Protein AF-A0A349UR01-F1 (afdb_monomer_lite)

Structure (mmCIF, N/CA/C/O backbone):
data_AF-A0A349UR01-F1
#
_entry.id   AF-A0A349UR01-F1
#
loop_
_atom_site.group_PDB
_atom_site.id
_atom_site.type_symbol
_atom_site.label_atom_id
_atom_site.label_alt_id
_atom_site.label_comp_id
_atom_site.label_asym_id
_atom_site.label_entity_id
_atom_site.label_seq_id
_atom_site.pdbx_PDB_ins_code
_atom_site.Cartn_x
_atom_site.Cartn_y
_atom_site.Cartn_z
_atom_site.occupancy
_atom_site.B_iso_or_equiv
_atom_site.auth_seq_id
_atom_site.auth_comp_id
_atom_site.auth_asym_id
_atom_site.auth_atom_id
_atom_site.pdbx_PDB_model_num
ATOM 1 N N . MET A 1 1 ? 31.595 -2.166 -54.303 1.00 40.53 1 MET A N 1
ATOM 2 C CA . MET A 1 1 ? 31.501 -3.283 -53.339 1.00 40.53 1 MET A CA 1
ATOM 3 C C . MET A 1 1 ? 30.357 -2.961 -52.391 1.00 40.53 1 MET A C 1
ATOM 5 O O . MET A 1 1 ? 30.486 -2.042 -51.598 1.00 40.53 1 MET A O 1
ATOM 9 N N . ASN A 1 2 ? 29.212 -3.620 -52.583 1.00 39.50 2 ASN A N 1
ATOM 10 C CA . ASN A 1 2 ? 27.978 -3.426 -51.817 1.00 39.50 2 ASN A CA 1
ATOM 11 C C . ASN A 1 2 ? 27.841 -4.571 -50.811 1.00 39.50 2 ASN A C 1
ATOM 13 O O . ASN A 1 2 ? 27.793 -5.723 -51.229 1.00 39.50 2 ASN A O 1
ATOM 17 N N . LEU A 1 3 ? 27.723 -4.257 -49.523 1.00 39.03 3 LEU A N 1
ATOM 18 C CA . LEU A 1 3 ? 27.262 -5.188 -48.491 1.00 39.03 3 LEU A CA 1
ATOM 19 C C . LEU A 1 3 ? 26.216 -4.457 -47.648 1.00 39.03 3 LEU A C 1
ATOM 21 O O . LEU A 1 3 ? 26.534 -3.701 -46.735 1.00 39.03 3 LEU A O 1
ATOM 25 N N . GLY A 1 4 ? 24.957 -4.639 -48.048 1.00 33.31 4 GLY A N 1
ATOM 26 C CA . GLY A 1 4 ? 23.785 -4.231 -47.287 1.00 33.31 4 GLY A CA 1
ATOM 27 C C . GLY A 1 4 ? 23.456 -5.298 -46.250 1.00 33.31 4 GLY A C 1
ATOM 28 O O . GLY A 1 4 ? 23.166 -6.440 -46.600 1.00 33.31 4 GLY A O 1
ATOM 29 N N . THR A 1 5 ? 23.497 -4.923 -44.977 1.00 46.44 5 THR A N 1
ATOM 30 C CA . THR A 1 5 ? 23.095 -5.789 -43.868 1.00 46.44 5 THR A CA 1
ATOM 31 C C . THR A 1 5 ? 21.595 -5.629 -43.647 1.00 46.44 5 THR A C 1
ATOM 33 O O . THR A 1 5 ? 21.128 -4.582 -43.198 1.00 46.44 5 THR A O 1
ATOM 36 N N . MET A 1 6 ? 20.830 -6.658 -44.012 1.00 40.31 6 MET A N 1
ATOM 37 C CA . MET A 1 6 ? 19.385 -6.707 -43.806 1.00 40.31 6 MET A CA 1
ATOM 38 C C . MET A 1 6 ? 19.042 -6.888 -42.323 1.00 40.31 6 MET A C 1
ATOM 40 O O . MET A 1 6 ? 19.432 -7.866 -41.688 1.00 40.31 6 MET A O 1
ATOM 44 N N . LEU A 1 7 ? 18.264 -5.943 -41.796 1.00 39.66 7 LEU A N 1
ATOM 45 C CA . LEU A 1 7 ? 17.532 -6.049 -40.537 1.00 39.66 7 LEU A CA 1
ATOM 46 C C . LEU A 1 7 ? 16.361 -7.023 -40.722 1.00 39.66 7 LEU A C 1
ATOM 48 O O . LEU A 1 7 ? 15.352 -6.677 -41.335 1.00 39.66 7 LEU A O 1
ATOM 52 N N . SER A 1 8 ? 16.483 -8.236 -40.184 1.00 36.16 8 SER A N 1
ATOM 53 C CA . SER A 1 8 ? 15.356 -9.167 -40.081 1.00 36.16 8 SER A CA 1
ATOM 54 C C . SER A 1 8 ? 14.500 -8.795 -38.866 1.00 36.16 8 SER A C 1
ATOM 56 O O . SER A 1 8 ? 14.904 -8.985 -37.719 1.00 36.16 8 SER A O 1
ATOM 58 N N . SER A 1 9 ? 13.329 -8.210 -39.127 1.00 39.09 9 SER A N 1
ATOM 59 C CA . SER A 1 9 ? 12.288 -7.957 -38.127 1.00 39.09 9 SER A CA 1
ATOM 60 C C . SER A 1 9 ? 11.486 -9.235 -37.892 1.00 39.09 9 SER A C 1
ATOM 62 O O . SER A 1 9 ? 10.621 -9.580 -38.693 1.00 39.09 9 SER A O 1
ATOM 64 N N . ALA A 1 10 ? 11.743 -9.929 -36.785 1.00 41.75 10 ALA A N 1
ATOM 65 C CA . ALA A 1 10 ? 10.860 -10.986 -36.303 1.00 41.75 10 ALA A CA 1
ATOM 66 C C . ALA A 1 10 ? 9.780 -10.367 -35.401 1.00 41.75 10 ALA A C 1
ATOM 68 O O . ALA A 1 10 ? 10.011 -10.079 -34.226 1.00 41.75 10 ALA A O 1
ATOM 69 N N . ALA A 1 11 ? 8.596 -10.134 -35.967 1.00 39.75 11 ALA A N 1
ATOM 70 C CA . ALA A 1 11 ? 7.398 -9.794 -35.211 1.00 39.75 11 ALA A CA 1
ATOM 71 C C . ALA A 1 11 ? 6.875 -11.059 -34.512 1.00 39.75 11 ALA A C 1
ATOM 73 O O . ALA A 1 11 ? 6.324 -11.952 -35.152 1.00 39.75 11 ALA A O 1
ATOM 74 N N . LEU A 1 12 ? 7.069 -11.148 -33.195 1.00 35.25 12 LEU A N 1
ATOM 75 C CA . LEU A 1 12 ? 6.523 -12.223 -32.370 1.00 35.25 12 LEU A CA 1
ATOM 76 C C . LEU A 1 12 ? 5.103 -11.843 -31.925 1.00 35.25 12 LEU A C 1
ATOM 78 O O . LEU A 1 12 ? 4.908 -11.116 -30.949 1.00 35.25 12 LEU A O 1
ATOM 82 N N . THR A 1 13 ? 4.101 -12.308 -32.666 1.00 39.62 13 THR A N 1
ATOM 83 C CA . THR A 1 13 ? 2.684 -12.189 -32.307 1.00 39.62 13 THR A CA 1
ATOM 84 C C . THR A 1 13 ? 2.355 -13.238 -31.242 1.00 39.62 13 THR A C 1
ATOM 86 O O . THR A 1 13 ? 2.141 -14.404 -31.557 1.00 39.62 13 THR A O 1
ATOM 89 N N . VAL A 1 14 ? 2.338 -12.850 -29.964 1.00 41.25 14 VAL A N 1
ATOM 90 C CA . VAL A 1 14 ? 1.868 -13.728 -28.879 1.00 41.25 14 VAL A CA 1
ATOM 91 C C . VAL A 1 14 ? 0.378 -13.482 -28.664 1.00 41.25 14 VAL A C 1
ATOM 93 O O . VAL A 1 14 ? -0.030 -12.418 -28.200 1.00 41.25 14 VAL A O 1
ATOM 96 N N . ALA A 1 15 ? -0.429 -14.474 -29.037 1.00 35.19 15 ALA A N 1
ATOM 97 C CA . ALA A 1 15 ? -1.858 -14.523 -28.773 1.00 35.19 15 ALA A CA 1
ATOM 98 C C . ALA A 1 15 ? -2.118 -14.561 -27.256 1.00 35.19 15 ALA A C 1
ATOM 100 O O . ALA A 1 15 ? -1.654 -15.457 -26.552 1.00 35.19 15 ALA A O 1
ATOM 101 N N . ILE A 1 16 ? -2.865 -13.576 -26.756 1.00 37.75 16 ILE A N 1
ATOM 102 C CA . ILE A 1 16 ? -3.321 -13.505 -25.366 1.00 37.75 16 ILE A CA 1
ATOM 103 C C . ILE A 1 16 ? -4.589 -14.356 -25.259 1.00 37.75 16 ILE A C 1
ATOM 105 O O . ILE A 1 16 ? -5.677 -13.915 -25.620 1.00 37.75 16 ILE A O 1
ATOM 109 N N . ALA A 1 17 ? -4.448 -15.589 -24.778 1.00 32.47 17 ALA A N 1
ATOM 110 C CA . ALA A 1 17 ? -5.578 -16.416 -24.374 1.00 32.47 17 ALA A CA 1
ATOM 111 C C . ALA A 1 17 ? -5.949 -16.079 -22.919 1.00 32.47 17 ALA A C 1
ATOM 113 O O . ALA A 1 17 ? -5.271 -16.497 -21.983 1.00 32.47 17 ALA A O 1
ATOM 114 N N . CYS A 1 18 ? -7.019 -15.308 -22.720 1.00 30.45 18 CYS A N 1
ATOM 115 C CA . CYS A 1 18 ? -7.681 -15.184 -21.422 1.00 30.45 18 CYS A CA 1
ATOM 116 C C . CYS A 1 18 ? -8.651 -16.363 -21.241 1.00 30.45 18 CYS A C 1
ATOM 118 O O . CYS A 1 18 ? -9.632 -16.435 -21.984 1.00 30.45 18 CYS A O 1
ATOM 120 N N . PRO A 1 19 ? -8.465 -17.263 -20.260 1.00 39.66 19 PRO A N 1
ATOM 121 C CA . PRO A 1 19 ? -9.535 -18.168 -19.875 1.00 39.66 19 PRO A CA 1
ATOM 122 C C . PRO A 1 19 ? -10.581 -17.398 -19.055 1.00 39.66 19 PRO A C 1
ATOM 124 O O . PRO A 1 19 ? -10.361 -17.037 -17.899 1.00 39.66 19 PRO A O 1
ATOM 127 N N . VAL A 1 20 ? -11.732 -17.145 -19.682 1.00 37.12 20 VAL A N 1
ATOM 128 C CA . VAL A 1 20 ? -12.985 -16.764 -19.018 1.00 37.12 20 VAL A CA 1
ATOM 129 C C . VAL A 1 20 ? -13.453 -17.968 -18.202 1.00 37.12 20 VAL A C 1
ATOM 131 O O . VAL A 1 20 ? -13.875 -18.975 -18.767 1.00 37.12 20 VAL A O 1
ATOM 134 N N . LEU A 1 21 ? -13.371 -17.887 -16.873 1.00 38.00 21 LEU A N 1
ATOM 135 C CA . LEU A 1 21 ? -14.020 -18.864 -16.001 1.00 38.00 21 LEU A CA 1
ATOM 136 C C . LEU A 1 21 ? -15.447 -18.404 -15.700 1.00 38.00 21 LEU A C 1
ATOM 138 O O . LEU A 1 21 ? -15.683 -17.324 -15.164 1.00 38.00 21 LEU A O 1
ATOM 142 N N . SER A 1 22 ? -16.372 -19.267 -16.117 1.00 35.03 22 SER A N 1
ATOM 143 C CA . SER A 1 22 ? -17.823 -19.147 -16.030 1.00 35.03 22 SER A CA 1
ATOM 144 C C . SER A 1 22 ? -18.315 -18.933 -14.601 1.00 35.03 22 SER A C 1
ATOM 146 O O . SER A 1 22 ? -17.994 -19.706 -13.698 1.00 35.03 22 SER A O 1
ATOM 148 N N . ALA A 1 23 ? -19.178 -17.934 -14.431 1.00 33.03 23 ALA A N 1
ATOM 149 C CA . ALA A 1 23 ? -20.089 -17.842 -13.303 1.00 33.03 23 ALA A CA 1
ATOM 150 C C . ALA A 1 23 ? -21.141 -18.958 -13.415 1.00 33.03 23 ALA A C 1
ATOM 152 O O . ALA A 1 23 ? -21.761 -19.119 -14.465 1.00 33.03 23 ALA A O 1
ATOM 153 N N . LYS A 1 24 ? -21.346 -19.724 -12.339 1.00 34.53 24 LYS A N 1
ATOM 154 C CA . LYS A 1 24 ? -22.528 -20.576 -12.174 1.00 34.53 24 LYS A CA 1
ATOM 155 C C . LYS A 1 24 ? -23.485 -19.916 -11.188 1.00 34.53 24 LYS A C 1
ATOM 157 O O . LYS A 1 24 ? -23.101 -19.550 -10.080 1.00 34.53 24 LYS A O 1
ATOM 162 N N . GLU A 1 25 ? -24.711 -19.765 -11.663 1.00 33.12 25 GLU A N 1
ATOM 163 C CA . GLU A 1 25 ? -25.888 -19.223 -11.001 1.00 33.12 25 GLU A CA 1
ATOM 164 C C . GLU A 1 25 ? -26.397 -20.060 -9.814 1.00 33.12 25 GLU A C 1
ATOM 166 O O . GLU A 1 25 ? -26.312 -21.284 -9.808 1.00 33.12 25 GLU A O 1
ATOM 171 N N . GLN A 1 26 ? -26.994 -19.315 -8.874 1.00 34.66 26 GLN A N 1
ATOM 172 C CA . GLN A 1 26 ? -28.219 -19.571 -8.100 1.00 34.66 26 GLN A CA 1
ATOM 173 C C . GLN A 1 26 ? -28.388 -20.861 -7.277 1.00 34.66 26 GLN A C 1
ATOM 175 O O . GLN A 1 26 ? -28.494 -21.964 -7.802 1.00 34.66 26 GLN A O 1
ATOM 180 N N . LYS A 1 27 ? -28.706 -20.653 -5.988 1.00 31.05 27 LYS A N 1
ATOM 181 C CA . LYS A 1 27 ? -29.987 -21.096 -5.404 1.00 31.05 27 LYS A CA 1
ATOM 182 C C . LYS A 1 27 ? -30.429 -20.166 -4.261 1.00 31.05 27 LYS A C 1
ATOM 184 O O . LYS A 1 27 ? -29.634 -19.831 -3.388 1.00 31.05 27 LYS A O 1
ATOM 189 N N . LYS A 1 28 ? -31.686 -19.720 -4.356 1.00 34.97 28 LYS A N 1
ATOM 190 C CA . LYS A 1 28 ? -32.517 -19.091 -3.315 1.00 34.97 28 LYS A CA 1
ATOM 191 C C . LYS A 1 28 ? -33.179 -20.183 -2.451 1.00 34.97 28 LYS A C 1
ATOM 193 O O . LYS A 1 28 ? -33.070 -21.356 -2.798 1.00 34.97 28 LYS A O 1
ATOM 198 N N . ASP A 1 29 ? -33.894 -19.717 -1.421 1.00 31.78 29 ASP A N 1
ATOM 199 C CA . ASP A 1 29 ? -34.833 -20.420 -0.519 1.00 31.78 29 ASP A CA 1
ATOM 200 C C . ASP A 1 29 ? -34.141 -20.949 0.760 1.00 31.78 29 ASP A C 1
ATOM 202 O O . ASP A 1 29 ? -33.047 -21.494 0.690 1.00 31.78 29 ASP A O 1
ATOM 206 N N . ASP A 1 30 ? -34.618 -20.777 1.996 1.00 34.62 30 ASP A N 1
ATOM 207 C CA . ASP A 1 30 ? -35.925 -20.395 2.540 1.00 34.62 30 ASP A CA 1
ATOM 208 C C . ASP A 1 30 ? -35.747 -19.865 3.985 1.00 34.62 30 ASP A C 1
ATOM 210 O O . ASP A 1 30 ? -34.803 -20.238 4.687 1.00 34.62 30 ASP A O 1
ATOM 214 N N . ALA A 1 31 ? -36.673 -19.024 4.454 1.00 40.16 31 ALA A N 1
ATOM 215 C CA . ALA A 1 31 ? -36.825 -18.686 5.875 1.00 40.16 31 ALA A CA 1
ATOM 216 C C . ALA A 1 31 ? -37.600 -19.794 6.618 1.00 40.16 31 ALA A C 1
ATOM 218 O O . ALA A 1 31 ? -38.423 -20.475 6.005 1.00 40.16 31 ALA A O 1
ATOM 219 N N . PRO A 1 32 ? -37.472 -19.903 7.956 1.00 42.22 32 PRO A N 1
ATOM 220 C CA . PRO A 1 32 ? -38.704 -19.724 8.729 1.00 42.22 32 PRO A CA 1
ATOM 221 C C . PRO A 1 32 ? -38.566 -19.036 10.104 1.00 42.22 32 PRO A C 1
ATOM 223 O O . PRO A 1 32 ? -37.670 -19.300 10.894 1.00 42.22 32 PRO A O 1
ATOM 226 N N . LYS A 1 33 ? -39.576 -18.189 10.337 1.00 33.66 33 LYS A N 1
ATOM 227 C CA . LYS A 1 33 ? -40.428 -17.954 11.522 1.00 33.66 33 LYS A CA 1
ATOM 228 C C . LYS A 1 33 ? -39.880 -17.932 12.960 1.00 33.66 33 LYS A C 1
ATOM 230 O O . LYS A 1 33 ? -39.339 -18.886 13.501 1.00 33.66 33 LYS A O 1
ATOM 235 N N . ALA A 1 34 ? -40.301 -16.834 13.591 1.00 36.56 34 ALA A N 1
ATOM 236 C CA . ALA A 1 34 ? -40.514 -16.563 15.005 1.00 36.56 34 ALA A CA 1
ATOM 237 C C . ALA A 1 34 ? -41.174 -17.687 15.829 1.00 36.56 34 ALA A C 1
ATOM 239 O O . ALA A 1 34 ? -42.117 -18.339 15.379 1.00 36.56 34 ALA A O 1
ATOM 240 N N . GLY A 1 35 ? -40.756 -17.763 17.095 1.00 32.84 35 GLY A N 1
ATOM 241 C CA . GLY A 1 35 ? -41.477 -18.381 18.204 1.00 32.84 35 GLY A CA 1
ATOM 242 C C . GLY A 1 35 ? -41.185 -17.621 19.504 1.00 32.84 35 GLY A C 1
ATOM 243 O O . GLY A 1 35 ? -40.034 -17.528 19.921 1.00 32.84 35 GLY A O 1
ATOM 244 N N . GLN A 1 36 ? -42.231 -17.039 20.092 1.00 33.44 36 GLN A N 1
ATOM 245 C CA . GLN A 1 36 ? -42.309 -16.595 21.491 1.00 33.44 36 GLN A CA 1
ATOM 246 C C . GLN A 1 36 ? -42.350 -17.831 22.413 1.00 33.44 36 GLN A C 1
ATOM 248 O O . GLN A 1 36 ? -42.940 -18.834 22.024 1.00 33.44 36 GLN A O 1
ATOM 253 N N . ASP A 1 37 ? -41.774 -17.800 23.618 1.00 35.16 37 ASP A N 1
ATOM 254 C CA . ASP A 1 37 ? -42.455 -17.407 24.869 1.00 35.16 37 ASP A CA 1
ATOM 255 C C . ASP A 1 37 ? -41.537 -17.616 26.107 1.00 35.16 37 ASP A C 1
ATOM 257 O O . ASP A 1 37 ? -40.452 -18.189 26.035 1.00 35.16 37 ASP A O 1
ATOM 261 N N . ALA A 1 38 ? -42.004 -17.058 27.218 1.00 34.16 38 ALA A N 1
ATOM 262 C CA . ALA A 1 38 ? -41.434 -16.634 28.486 1.00 34.16 38 ALA A CA 1
ATOM 263 C C . ALA A 1 38 ? -40.804 -17.671 29.438 1.00 34.16 38 ALA A C 1
ATOM 265 O O . ALA A 1 38 ? -41.142 -18.850 29.440 1.00 34.16 38 ALA A O 1
ATOM 266 N N . GLY A 1 39 ? -40.037 -17.148 30.415 1.00 31.84 39 GLY A N 1
ATOM 267 C CA . GLY A 1 39 ? -40.014 -17.741 31.763 1.00 31.84 39 GLY A CA 1
ATOM 268 C C . GLY A 1 39 ? -38.790 -17.516 32.667 1.00 31.84 39 GLY A C 1
ATOM 269 O O . GLY A 1 39 ? -38.025 -18.440 32.883 1.00 31.84 39 GLY A O 1
ATOM 270 N N . LYS A 1 40 ? -38.668 -16.321 33.270 1.00 35.78 40 LYS A N 1
ATOM 271 C CA . LYS A 1 40 ? -38.335 -16.045 34.698 1.00 35.78 40 LYS A CA 1
ATOM 272 C C . LYS A 1 40 ? -37.344 -16.980 35.455 1.00 35.78 40 LYS A C 1
ATOM 274 O O . LYS A 1 40 ? -37.736 -18.064 35.868 1.00 35.78 40 LYS A O 1
ATOM 279 N N . LYS A 1 41 ? -36.191 -16.452 35.906 1.00 32.97 41 LYS A N 1
ATOM 280 C CA . LYS A 1 41 ? -35.907 -16.168 37.339 1.00 32.97 41 LYS A CA 1
ATOM 281 C C . LYS A 1 41 ? -34.503 -15.604 37.590 1.00 32.97 41 LYS A C 1
ATOM 283 O O . LYS A 1 41 ? -33.498 -16.084 37.086 1.00 32.97 41 LYS A O 1
ATOM 288 N N . ASP A 1 42 ? -34.539 -14.591 38.439 1.00 39.16 42 ASP A N 1
ATOM 289 C CA . ASP A 1 42 ? -33.487 -13.846 39.110 1.00 39.16 42 ASP A CA 1
ATOM 290 C C . ASP A 1 42 ? -32.729 -14.705 40.138 1.00 39.16 42 ASP A C 1
ATOM 292 O O . ASP A 1 42 ? -33.363 -15.382 40.948 1.00 39.16 42 ASP A O 1
ATOM 296 N N . THR A 1 43 ? -31.396 -14.633 40.128 1.00 35.38 43 THR A N 1
ATOM 297 C CA . THR A 1 43 ? -30.569 -14.694 41.342 1.00 35.38 43 THR A CA 1
ATOM 298 C C . THR A 1 43 ? -29.271 -13.938 41.087 1.00 35.38 43 THR A C 1
ATOM 300 O O . THR A 1 43 ? -28.406 -14.400 40.341 1.00 35.38 43 THR A O 1
ATOM 303 N N . GLY A 1 44 ? -29.137 -12.784 41.737 1.00 39.44 44 GLY A N 1
ATOM 304 C CA . GLY A 1 44 ? -27.906 -12.012 41.787 1.00 39.44 44 GLY A CA 1
ATOM 305 C C . GLY A 1 44 ? -26.720 -12.796 42.354 1.00 39.44 44 GLY A C 1
ATOM 306 O O . GLY A 1 44 ? -26.836 -13.562 43.314 1.00 39.44 44 GLY A O 1
ATOM 307 N N . LYS A 1 45 ? -25.541 -12.549 41.777 1.00 37.53 45 LYS A N 1
ATOM 308 C CA . LYS A 1 45 ? -24.260 -12.877 42.398 1.00 37.53 45 LYS A CA 1
ATOM 309 C C . LYS A 1 45 ? -23.174 -11.933 41.879 1.00 37.53 45 LYS A C 1
ATOM 311 O O . LYS A 1 45 ? -22.743 -12.067 40.746 1.00 37.53 45 LYS A O 1
ATOM 316 N N . LYS A 1 46 ? -22.797 -11.013 42.773 1.00 38.91 46 LYS A N 1
ATOM 317 C CA . LYS A 1 46 ? -21.508 -10.327 42.964 1.00 38.91 46 LYS A CA 1
ATOM 318 C C . LYS A 1 46 ? -20.712 -9.922 41.723 1.00 38.91 46 LYS A C 1
ATOM 320 O O . LYS A 1 46 ? -20.252 -10.769 40.966 1.00 38.91 46 LYS A O 1
ATOM 325 N N . ASP A 1 47 ? -20.430 -8.624 41.683 1.00 44.12 47 ASP A N 1
ATOM 326 C CA . ASP A 1 47 ? -19.380 -7.959 40.921 1.00 44.12 47 ASP A CA 1
ATOM 327 C C . ASP A 1 47 ? -18.084 -8.783 40.916 1.00 44.12 47 ASP A C 1
ATOM 329 O O . ASP A 1 47 ? -17.274 -8.751 41.844 1.00 44.12 47 ASP A O 1
ATOM 333 N N . ALA A 1 48 ? -17.911 -9.568 39.858 1.00 42.22 48 ALA A N 1
ATOM 334 C CA . ALA A 1 48 ? -16.605 -9.958 39.383 1.00 42.22 48 ALA A CA 1
ATOM 335 C C . ALA A 1 48 ? -16.260 -8.928 38.318 1.00 42.22 48 ALA A C 1
ATOM 337 O O . ALA A 1 48 ? -16.915 -8.857 37.281 1.00 42.22 48 ALA A O 1
ATOM 338 N N . GLU A 1 49 ? -15.260 -8.111 38.620 1.00 45.47 49 GLU A N 1
ATOM 339 C CA . GLU A 1 49 ? -14.567 -7.232 37.694 1.00 45.47 49 GLU A CA 1
ATOM 340 C C . GLU A 1 49 ? -14.061 -8.082 36.517 1.00 45.47 49 GLU A C 1
ATOM 342 O O . GLU A 1 49 ? -12.960 -8.637 36.522 1.00 45.47 49 GLU A O 1
ATOM 347 N N . SER A 1 50 ? -14.933 -8.286 35.529 1.00 38.72 50 SER A N 1
ATOM 348 C CA . SER A 1 50 ? -14.615 -8.970 34.292 1.00 38.72 50 SER A CA 1
ATOM 349 C C . SER A 1 50 ? -13.682 -8.046 33.534 1.00 38.72 50 SER A C 1
ATOM 351 O O . SER A 1 50 ? -14.122 -7.141 32.822 1.00 38.72 50 SER A O 1
ATOM 353 N N . LYS A 1 51 ? -12.376 -8.259 33.712 1.00 44.94 51 LYS A N 1
ATOM 354 C CA . LYS A 1 51 ? -11.381 -7.797 32.747 1.00 44.94 51 LYS A CA 1
ATOM 355 C C . LYS A 1 51 ? -11.927 -8.146 31.359 1.00 44.94 51 LYS A C 1
ATOM 357 O O . LYS A 1 51 ? -12.323 -9.301 31.177 1.00 44.94 51 LYS A O 1
ATOM 362 N N . PRO A 1 52 ? -12.008 -7.200 30.411 1.00 38.25 52 PRO A N 1
ATOM 363 C CA . PRO A 1 52 ? -12.453 -7.537 29.073 1.00 38.25 52 PRO A CA 1
ATOM 364 C C . PRO A 1 52 ? -11.498 -8.609 28.550 1.00 38.25 52 PRO A C 1
ATOM 366 O O . PRO A 1 52 ? -10.297 -8.369 28.430 1.00 38.25 52 PRO A O 1
ATOM 369 N N . ALA A 1 53 ? -12.016 -9.813 28.311 1.00 45.88 53 ALA A N 1
ATOM 370 C CA . ALA A 1 53 ? -11.314 -10.791 27.508 1.00 45.88 53 ALA A CA 1
ATOM 371 C C . ALA A 1 53 ? -11.243 -10.179 26.111 1.00 45.88 53 ALA A C 1
ATOM 373 O O . ALA A 1 53 ? -12.211 -10.196 25.352 1.00 45.88 53 ALA A O 1
ATOM 374 N N . THR A 1 54 ? -10.125 -9.532 25.799 1.00 52.72 54 THR A N 1
ATOM 375 C CA . THR A 1 54 ? -9.764 -9.197 24.428 1.00 52.72 54 THR A CA 1
ATOM 376 C C . THR A 1 54 ? -9.452 -10.526 23.749 1.00 52.72 54 THR A C 1
ATOM 378 O O . THR A 1 54 ? -8.287 -10.906 23.620 1.00 52.72 54 THR A O 1
ATOM 381 N N . ASP A 1 55 ? -10.504 -11.274 23.403 1.00 62.44 55 ASP A N 1
ATOM 382 C CA . ASP A 1 55 ? -10.444 -12.539 22.674 1.00 62.44 55 ASP A CA 1
ATOM 383 C C . ASP A 1 55 ? -9.848 -12.256 21.297 1.00 62.44 55 ASP A C 1
ATOM 385 O O . ASP A 1 55 ? -10.527 -12.004 20.306 1.00 62.44 55 ASP A O 1
ATOM 389 N N . THR A 1 56 ? -8.522 -12.210 21.266 1.00 77.19 56 THR A N 1
ATOM 390 C CA . THR A 1 56 ? -7.752 -12.006 20.054 1.00 77.19 56 THR A CA 1
ATOM 391 C C . THR A 1 56 ? -7.743 -13.341 19.337 1.00 77.19 56 THR A C 1
ATOM 393 O O . THR A 1 56 ? -7.193 -14.318 19.847 1.00 77.19 56 THR A O 1
ATOM 396 N N . ILE A 1 57 ? -8.374 -13.398 18.165 1.00 82.38 57 ILE A N 1
ATOM 397 C CA . ILE A 1 57 ? -8.412 -14.620 17.362 1.00 82.38 57 ILE A CA 1
ATOM 398 C C . ILE A 1 57 ? -6.966 -14.990 16.986 1.00 82.38 57 ILE A C 1
ATOM 400 O O . ILE A 1 57 ? -6.283 -14.184 16.346 1.00 82.38 57 ILE A O 1
ATOM 404 N N . PRO A 1 58 ? -6.464 -16.178 17.375 1.00 85.06 58 PRO A N 1
ATOM 405 C CA . PRO A 1 58 ? -5.098 -16.568 17.063 1.00 85.06 58 PRO A CA 1
ATOM 406 C C . PRO A 1 58 ? -4.918 -16.742 15.551 1.00 85.06 58 PRO A C 1
ATOM 408 O O . PRO A 1 58 ? -5.785 -17.276 14.851 1.00 85.06 58 PRO A O 1
ATOM 411 N N . LEU A 1 59 ? -3.763 -16.305 15.048 1.00 87.19 59 LEU A N 1
ATOM 412 C CA . LEU A 1 59 ? -3.379 -16.515 13.656 1.00 87.19 59 LEU A CA 1
ATOM 413 C C . LEU A 1 59 ? -2.965 -17.970 13.431 1.00 87.19 59 LEU A C 1
ATOM 415 O O . LEU A 1 59 ? -2.098 -18.493 14.128 1.00 87.19 59 LEU A O 1
ATOM 419 N N . ARG A 1 60 ? -3.565 -18.606 12.426 1.00 89.75 60 ARG A N 1
ATOM 420 C CA . ARG A 1 60 ? -3.247 -19.967 11.972 1.00 89.75 60 ARG A CA 1
ATOM 421 C C . ARG A 1 60 ? -2.070 -20.006 11.006 1.00 89.75 60 ARG A C 1
ATOM 423 O O . ARG A 1 60 ? -1.348 -20.996 10.968 1.00 89.75 60 ARG A O 1
ATOM 430 N N . TYR A 1 61 ? -1.891 -18.937 10.234 1.00 90.19 61 TYR A N 1
ATOM 431 C CA . TYR A 1 61 ? -0.874 -18.827 9.193 1.00 90.19 61 TYR A CA 1
ATOM 432 C C . TYR A 1 61 ? 0.002 -17.598 9.413 1.00 90.19 61 TYR A C 1
ATOM 434 O O . TYR A 1 61 ? -0.449 -16.573 9.930 1.00 90.19 61 TYR A O 1
ATOM 442 N N . GLN A 1 62 ? 1.251 -17.686 8.960 1.00 90.38 62 GLN A N 1
ATOM 443 C CA . GLN A 1 62 ? 2.148 -16.542 8.888 1.00 90.38 62 GLN A CA 1
ATOM 444 C C . GLN A 1 62 ? 2.033 -15.906 7.500 1.00 90.38 62 GLN A C 1
ATOM 446 O O . GLN A 1 62 ? 2.656 -16.354 6.539 1.00 90.38 62 GLN A O 1
ATOM 451 N N . PHE A 1 63 ? 1.198 -14.875 7.387 1.00 89.88 63 PHE A N 1
ATOM 452 C CA . PHE A 1 63 ? 1.004 -14.169 6.122 1.00 89.88 63 PHE A CA 1
ATOM 453 C C . PHE A 1 63 ? 2.171 -13.205 5.836 1.00 89.88 63 PHE A C 1
ATOM 455 O O . PHE A 1 63 ? 2.589 -12.473 6.739 1.00 89.88 63 PHE A O 1
ATOM 462 N N . PRO A 1 64 ? 2.693 -13.158 4.597 1.00 86.12 64 PRO A N 1
ATOM 463 C CA . PRO A 1 64 ? 3.771 -12.252 4.221 1.00 86.12 64 PRO A CA 1
ATOM 464 C C . PRO A 1 64 ? 3.278 -10.806 4.051 1.00 86.12 64 PRO A C 1
ATOM 466 O O . PRO A 1 64 ? 2.148 -10.560 3.623 1.00 86.12 64 PRO A O 1
ATOM 469 N N . GLY A 1 65 ? 4.170 -9.847 4.317 1.00 86.44 65 GLY A N 1
ATOM 470 C CA . GLY A 1 65 ? 3.952 -8.424 4.039 1.00 86.44 65 GLY A CA 1
ATOM 471 C C . GLY A 1 65 ? 2.701 -7.849 4.710 1.00 86.44 65 GLY A C 1
ATOM 472 O O . GLY A 1 65 ? 2.403 -8.153 5.865 1.00 86.44 65 GLY A O 1
ATOM 473 N N . GLU A 1 66 ? 1.957 -7.028 3.964 1.00 85.06 66 GLU A N 1
ATOM 474 C CA . GLU A 1 66 ? 0.760 -6.330 4.456 1.00 85.06 66 GLU A CA 1
ATOM 475 C C . GLU A 1 66 ? -0.350 -7.284 4.930 1.00 85.06 66 GLU A C 1
ATOM 477 O O . GLU A 1 66 ? -1.118 -6.945 5.826 1.00 85.06 66 GLU A O 1
ATOM 482 N N . TRP A 1 67 ? -0.425 -8.506 4.392 1.00 87.88 67 TRP A N 1
ATOM 483 C CA . TRP A 1 67 ? -1.457 -9.474 4.780 1.00 87.88 67 TRP A CA 1
ATOM 484 C C . TRP A 1 67 ? -1.297 -9.972 6.220 1.00 87.88 67 TRP A C 1
ATOM 486 O O . TRP A 1 67 ? -2.293 -10.275 6.878 1.00 87.88 67 TRP A O 1
ATOM 496 N N . GLY A 1 68 ? -0.068 -9.992 6.748 1.00 87.56 68 GLY A N 1
ATOM 497 C CA . GLY A 1 68 ? 0.188 -10.283 8.162 1.00 87.56 68 GLY A CA 1
ATOM 498 C C . GLY A 1 68 ? -0.276 -9.163 9.091 1.00 87.56 68 GLY A C 1
ATOM 499 O O . GLY A 1 68 ? -0.620 -9.406 10.247 1.00 87.56 68 GLY A O 1
ATOM 500 N N . GLU A 1 69 ? -0.314 -7.927 8.605 1.00 86.06 69 GLU A N 1
ATOM 501 C CA . GLU A 1 69 ? -0.890 -6.801 9.333 1.00 86.06 69 GLU A CA 1
ATOM 502 C C . GLU A 1 69 ? -2.416 -6.828 9.276 1.00 86.06 69 GLU A C 1
ATOM 504 O O . GLU A 1 69 ? -3.050 -6.798 10.328 1.00 86.06 69 GLU A O 1
ATOM 509 N N . VAL A 1 70 ? -2.998 -7.015 8.085 1.00 87.94 70 VAL A N 1
ATOM 510 C CA . VAL A 1 70 ? -4.451 -7.178 7.895 1.00 87.94 70 VAL A CA 1
ATOM 511 C C . VAL A 1 70 ? -4.998 -8.231 8.851 1.00 87.94 70 VAL A C 1
ATOM 513 O O . VAL A 1 70 ? -5.936 -7.958 9.596 1.00 87.94 70 VAL A O 1
ATOM 516 N N . ALA A 1 71 ? -4.377 -9.413 8.882 1.00 88.81 71 ALA A N 1
ATOM 517 C CA . ALA A 1 71 ? -4.845 -10.519 9.704 1.00 88.81 71 ALA A CA 1
ATOM 518 C C . ALA A 1 71 ? -4.860 -10.194 11.209 1.00 88.81 71 ALA A C 1
ATOM 520 O O . ALA A 1 71 ? -5.768 -10.634 11.914 1.00 88.81 71 ALA A O 1
ATOM 521 N N . ARG A 1 72 ? -3.897 -9.391 11.688 1.00 87.50 72 ARG A N 1
ATOM 522 C CA . ARG A 1 72 ? -3.814 -8.939 13.088 1.00 87.50 72 ARG A CA 1
ATOM 523 C C . ARG A 1 72 ? -4.806 -7.825 13.401 1.00 87.50 72 ARG A C 1
ATOM 525 O O . ARG A 1 72 ? -5.473 -7.885 14.428 1.00 87.50 72 ARG A O 1
ATOM 532 N N . VAL A 1 73 ? -4.897 -6.821 12.530 1.00 86.94 73 VAL A N 1
ATOM 533 C CA . VAL A 1 73 ? -5.708 -5.613 12.749 1.00 86.94 73 VAL A CA 1
ATOM 534 C C . VAL A 1 73 ? -7.196 -5.938 12.716 1.00 86.94 73 VAL A C 1
ATOM 536 O O . VAL A 1 73 ? -7.947 -5.480 13.572 1.00 86.94 73 VAL A O 1
ATOM 539 N N . VAL A 1 74 ? -7.631 -6.743 11.745 1.00 90.25 74 VAL A N 1
ATOM 540 C CA . VAL A 1 74 ? -9.063 -6.978 11.505 1.00 90.25 74 VAL A CA 1
ATOM 541 C C . VAL A 1 74 ? -9.591 -8.278 12.106 1.00 90.25 74 VAL A C 1
ATOM 543 O O . VAL A 1 74 ? -10.760 -8.600 11.894 1.00 90.25 74 VAL A O 1
ATOM 546 N N . GLN A 1 75 ? -8.726 -9.013 12.815 1.00 90.62 75 GLN A N 1
ATOM 547 C CA . GLN A 1 75 ? -9.021 -10.289 13.470 1.00 90.62 75 GLN A CA 1
ATOM 548 C C . GLN A 1 75 ? -9.793 -11.237 12.547 1.00 90.62 75 GLN A C 1
ATOM 550 O O . GLN A 1 75 ? -10.982 -11.493 12.728 1.00 90.62 75 GLN A O 1
ATOM 555 N N . LEU A 1 76 ? -9.115 -11.717 11.504 1.00 90.50 76 LEU A N 1
ATOM 556 C CA . LEU A 1 76 ? -9.737 -12.622 10.539 1.00 90.50 76 LEU A CA 1
ATOM 557 C C . LEU A 1 76 ? -10.219 -13.895 11.231 1.00 90.50 76 LEU A C 1
ATOM 559 O O . LEU A 1 76 ? -9.460 -14.538 11.962 1.00 90.50 76 LEU A O 1
ATOM 563 N N . ASP A 1 77 ? -11.454 -14.295 10.946 1.00 92.62 77 ASP A N 1
ATOM 564 C CA . ASP A 1 77 ? -11.954 -15.585 11.403 1.00 92.62 77 ASP A CA 1
ATOM 565 C C . ASP A 1 77 ? -11.213 -16.746 10.713 1.00 92.62 77 ASP A C 1
ATOM 567 O O . ASP A 1 77 ? -10.513 -16.571 9.711 1.00 92.62 77 ASP A O 1
ATOM 571 N N . ALA A 1 78 ? -11.366 -17.960 11.244 1.00 93.06 78 ALA A N 1
ATOM 572 C CA . ALA A 1 78 ? -10.691 -19.145 10.716 1.00 93.06 78 ALA A CA 1
ATOM 573 C C . ALA A 1 78 ? -10.919 -19.358 9.206 1.00 93.06 78 ALA A C 1
ATOM 575 O O . ALA A 1 78 ? -9.977 -19.655 8.476 1.00 93.06 78 ALA A O 1
ATOM 576 N N . LYS A 1 79 ? -12.149 -19.158 8.720 1.00 94.69 79 LYS A N 1
ATOM 577 C CA . LYS A 1 79 ? -12.503 -19.359 7.311 1.00 94.69 79 LYS A CA 1
ATOM 578 C C . LYS A 1 79 ? -11.900 -18.263 6.431 1.00 94.69 79 LYS A C 1
ATOM 580 O O . LYS A 1 79 ? -11.460 -18.539 5.316 1.00 94.69 79 LYS A O 1
ATOM 585 N N . GLN A 1 80 ? -11.874 -17.022 6.909 1.00 95.38 80 GLN A N 1
ATOM 586 C CA . GLN A 1 80 ? -11.210 -15.909 6.237 1.00 95.38 80 GLN A CA 1
ATOM 587 C C . GLN A 1 80 ? -9.699 -16.137 6.154 1.00 95.38 80 GLN A C 1
ATOM 589 O O . GLN A 1 80 ? -9.121 -15.886 5.100 1.00 95.38 80 GLN A O 1
ATOM 594 N N . GLN A 1 81 ? -9.074 -16.654 7.215 1.00 95.25 81 GLN A N 1
ATOM 595 C CA . GLN A 1 81 ? -7.651 -16.996 7.222 1.00 95.25 81 GLN A CA 1
ATOM 596 C C . GLN A 1 81 ? -7.322 -18.105 6.208 1.00 95.25 81 GLN A C 1
ATOM 598 O O . GLN A 1 81 ? -6.389 -17.937 5.423 1.00 95.25 81 GLN A O 1
ATOM 603 N N . ASP A 1 82 ? -8.108 -19.185 6.159 1.00 95.94 82 ASP A N 1
ATOM 604 C CA . ASP A 1 82 ? -7.912 -20.291 5.204 1.00 95.94 82 ASP A CA 1
ATOM 605 C C . ASP A 1 82 ? -8.050 -19.804 3.741 1.00 95.94 82 ASP A C 1
ATOM 607 O O . ASP A 1 82 ? -7.227 -20.112 2.866 1.00 95.94 82 ASP A O 1
ATOM 611 N N . ASN A 1 83 ? -9.066 -18.974 3.470 1.00 96.38 83 ASN A N 1
ATOM 612 C CA . ASN A 1 83 ? -9.281 -18.373 2.151 1.00 96.38 83 ASN A CA 1
ATOM 613 C C . ASN A 1 83 ? -8.161 -17.395 1.775 1.00 96.38 83 ASN A C 1
ATOM 615 O O . ASN A 1 83 ? -7.696 -17.402 0.633 1.00 96.38 83 ASN A O 1
ATOM 619 N N . LEU A 1 84 ? -7.711 -16.565 2.720 1.00 95.69 84 LEU A N 1
ATOM 620 C CA . LEU A 1 84 ? -6.621 -15.624 2.489 1.00 95.69 84 LEU A CA 1
ATOM 621 C C . LEU A 1 84 ? -5.318 -16.365 2.183 1.00 95.69 84 LEU A C 1
ATOM 623 O O . LEU A 1 84 ? -4.618 -15.981 1.250 1.00 95.69 84 LEU A O 1
ATOM 627 N N . ASN A 1 85 ? -5.021 -17.453 2.900 1.00 95.69 85 ASN A N 1
ATOM 628 C CA . ASN A 1 85 ? -3.825 -18.257 2.648 1.00 95.69 85 ASN A CA 1
ATOM 629 C C . ASN A 1 85 ? -3.836 -18.824 1.223 1.00 95.69 85 ASN A C 1
ATOM 631 O O . ASN A 1 85 ? -2.860 -18.687 0.490 1.00 95.69 85 ASN A O 1
ATOM 635 N N . THR A 1 86 ? -4.983 -19.348 0.784 1.00 96.44 86 THR A N 1
ATOM 636 C CA . THR A 1 86 ? -5.163 -19.839 -0.591 1.00 96.44 86 THR A CA 1
ATOM 637 C C . THR A 1 86 ? -4.912 -18.740 -1.630 1.00 96.44 86 THR A C 1
ATOM 639 O O . THR A 1 86 ? -4.228 -18.970 -2.628 1.00 96.44 86 THR A O 1
ATOM 642 N N . ILE A 1 87 ? -5.433 -17.529 -1.402 1.00 96.00 87 ILE A N 1
ATOM 643 C CA . ILE A 1 87 ? -5.221 -16.371 -2.285 1.00 96.00 87 ILE A CA 1
ATOM 644 C C . ILE A 1 87 ? -3.739 -15.990 -2.340 1.00 96.00 87 ILE A C 1
ATOM 646 O O . ILE A 1 87 ? -3.215 -15.761 -3.429 1.00 96.00 87 ILE A O 1
ATOM 650 N N . VAL A 1 88 ? -3.058 -15.939 -1.192 1.00 94.75 88 VAL A N 1
ATOM 651 C CA . VAL A 1 88 ? -1.634 -15.590 -1.100 1.00 94.75 88 VAL A CA 1
ATOM 652 C C . VAL A 1 88 ? -0.771 -16.628 -1.817 1.00 94.75 88 VAL A C 1
ATOM 654 O O . VAL A 1 88 ? 0.067 -16.256 -2.634 1.00 94.75 88 VAL A O 1
ATOM 657 N N . GLU A 1 89 ? -1.006 -17.921 -1.598 1.00 95.00 89 GLU A N 1
ATOM 658 C CA . GLU A 1 89 ? -0.270 -18.990 -2.283 1.00 95.00 89 GLU A CA 1
ATOM 659 C C . GLU A 1 89 ? -0.468 -18.952 -3.803 1.00 95.00 89 GLU A C 1
ATOM 661 O O . GLU A 1 89 ? 0.482 -19.135 -4.568 1.00 95.00 89 GLU A O 1
ATOM 666 N N . GLN A 1 90 ? -1.697 -18.700 -4.262 1.00 95.75 90 GLN A N 1
ATOM 667 C CA . GLN A 1 90 ? -1.988 -18.565 -5.688 1.00 95.75 90 GLN A CA 1
ATOM 668 C C . GLN A 1 90 ? -1.352 -17.306 -6.285 1.00 95.75 90 GLN A C 1
ATOM 670 O O . GLN A 1 90 ? -0.777 -17.390 -7.372 1.00 95.75 90 GLN A O 1
ATOM 675 N N . LYS A 1 91 ? -1.392 -16.169 -5.575 1.00 95.38 91 LYS A N 1
ATOM 676 C CA . LYS A 1 91 ? -0.696 -14.936 -5.969 1.00 95.38 91 LYS A CA 1
ATOM 677 C C . LYS A 1 91 ? 0.790 -15.211 -6.162 1.00 95.38 91 LYS A C 1
ATOM 679 O O . LYS A 1 91 ? 1.308 -14.905 -7.231 1.00 95.38 91 LYS A O 1
ATOM 684 N N . THR A 1 92 ? 1.449 -15.826 -5.180 1.00 94.94 92 THR A N 1
ATOM 685 C CA . THR A 1 92 ? 2.881 -16.153 -5.243 1.00 94.94 92 THR A CA 1
ATOM 686 C C . THR A 1 92 ? 3.197 -17.001 -6.468 1.00 94.94 92 THR A C 1
ATOM 688 O O . THR A 1 92 ? 4.014 -16.593 -7.287 1.00 94.94 92 THR A O 1
ATOM 691 N N . LYS A 1 93 ? 2.475 -18.108 -6.680 1.00 96.19 93 LYS A N 1
ATOM 692 C CA . LYS A 1 93 ? 2.686 -18.985 -7.846 1.00 96.19 93 LYS A CA 1
ATOM 693 C C . LYS A 1 93 ? 2.518 -18.249 -9.175 1.00 96.19 93 LYS A C 1
ATOM 695 O O . LYS A 1 93 ? 3.297 -18.451 -10.102 1.00 96.19 93 LYS A O 1
ATOM 700 N N . VAL A 1 94 ? 1.490 -17.411 -9.291 1.00 95.81 94 VAL A N 1
ATOM 701 C CA . VAL A 1 94 ? 1.188 -16.686 -10.531 1.00 95.81 94 VAL A CA 1
ATOM 702 C C . VAL A 1 94 ? 2.201 -15.568 -10.793 1.00 95.81 94 VAL A C 1
ATOM 704 O O . VAL A 1 94 ? 2.607 -15.377 -11.939 1.00 95.81 94 VAL A O 1
ATOM 707 N N . VAL A 1 95 ? 2.653 -14.865 -9.752 1.00 95.56 95 VAL A N 1
ATOM 708 C CA . VAL A 1 95 ? 3.718 -13.857 -9.858 1.00 95.56 95 VAL A CA 1
ATOM 709 C C . VAL A 1 95 ? 5.049 -14.515 -10.219 1.00 95.56 95 VAL A C 1
ATOM 711 O O . VAL A 1 95 ? 5.699 -14.058 -11.150 1.00 95.56 95 VAL A O 1
ATOM 714 N N . GLU A 1 96 ? 5.411 -15.634 -9.589 1.00 96.50 96 GLU A N 1
ATOM 715 C CA . GLU A 1 96 ? 6.620 -16.398 -9.926 1.00 96.50 96 GLU A CA 1
ATOM 716 C C . GLU A 1 96 ? 6.605 -16.898 -11.376 1.00 96.50 96 GLU A C 1
ATOM 718 O O . GLU A 1 96 ? 7.613 -16.823 -12.078 1.00 96.50 96 GLU A O 1
ATOM 723 N N . GLN A 1 97 ? 5.459 -17.384 -11.862 1.00 96.81 97 GLN A N 1
ATOM 724 C CA . GLN A 1 97 ? 5.303 -17.775 -13.265 1.00 96.81 97 GLN A CA 1
ATOM 725 C C . GLN A 1 97 ? 5.445 -16.580 -14.208 1.00 96.81 97 GLN A C 1
ATOM 727 O O . GLN A 1 97 ? 6.117 -16.688 -15.237 1.00 96.81 97 GLN A O 1
ATOM 732 N N . TRP A 1 98 ? 4.837 -15.442 -13.865 1.00 97.06 98 TRP A N 1
ATOM 733 C CA . TRP A 1 98 ? 4.976 -14.213 -14.640 1.00 97.06 98 TRP A CA 1
ATOM 734 C C . TRP A 1 98 ? 6.437 -13.753 -14.680 1.00 97.06 98 TRP A C 1
ATOM 736 O O . TRP A 1 98 ? 6.948 -13.466 -15.765 1.00 97.06 98 TRP A O 1
ATOM 746 N N . ASP A 1 99 ? 7.121 -13.747 -13.534 1.00 96.06 99 ASP A N 1
ATOM 747 C CA . ASP A 1 99 ? 8.524 -13.353 -13.401 1.00 96.06 99 ASP A CA 1
ATOM 748 C C . ASP A 1 99 ? 9.417 -14.299 -14.214 1.00 96.06 99 ASP A C 1
ATOM 750 O O . ASP A 1 99 ? 10.203 -13.838 -15.036 1.00 96.06 99 ASP A O 1
ATOM 754 N N . LYS A 1 100 ? 9.218 -15.619 -14.130 1.00 96.44 100 LYS A N 1
ATOM 755 C CA . LYS A 1 100 ? 9.976 -16.603 -14.924 1.00 96.44 100 LYS A CA 1
ATOM 756 C C . LYS A 1 100 ? 9.892 -16.351 -16.435 1.00 96.44 100 LYS A C 1
ATOM 758 O O . LYS A 1 100 ? 10.871 -16.566 -17.147 1.00 96.44 100 LYS A O 1
ATOM 763 N N . VAL A 1 101 ? 8.735 -15.913 -16.933 1.00 95.94 101 VAL A N 1
ATOM 764 C CA . VAL A 1 101 ? 8.523 -15.632 -18.362 1.00 95.94 101 VAL A CA 1
ATOM 765 C C . VAL A 1 101 ? 9.070 -14.257 -18.763 1.00 95.94 101 VAL A C 1
ATOM 767 O O . VAL A 1 101 ? 9.625 -14.112 -19.852 1.00 95.94 101 VAL A O 1
ATOM 770 N N . ASN A 1 102 ? 8.925 -13.241 -17.910 1.00 95.62 102 ASN A N 1
ATOM 771 C CA . ASN A 1 102 ? 9.168 -11.843 -18.282 1.00 95.62 102 ASN A CA 1
ATOM 772 C C . ASN A 1 102 ? 10.496 -11.270 -17.770 1.00 95.62 102 ASN A C 1
ATOM 774 O O . ASN A 1 102 ? 10.968 -10.281 -18.328 1.00 95.62 102 ASN A O 1
ATOM 778 N N . GLN A 1 103 ? 11.136 -11.878 -16.772 1.00 94.19 103 GLN A N 1
ATOM 779 C CA . GLN A 1 103 ? 12.413 -11.419 -16.219 1.00 94.19 103 GLN A CA 1
ATOM 780 C C . GLN A 1 103 ? 13.539 -11.362 -17.269 1.00 94.19 103 GLN A C 1
ATOM 782 O O . GLN A 1 103 ? 14.233 -10.345 -17.305 1.00 94.19 103 GLN A O 1
ATOM 787 N N . PRO A 1 104 ? 13.692 -12.334 -18.197 1.00 95.38 104 PRO A N 1
ATOM 788 C CA . PRO A 1 104 ? 14.671 -12.206 -19.280 1.00 95.38 104 PRO A CA 1
ATOM 789 C C . PRO A 1 104 ? 14.396 -10.996 -20.182 1.00 95.38 104 PRO A C 1
ATOM 791 O O . PRO A 1 104 ? 15.319 -10.308 -20.609 1.00 95.38 104 PRO A O 1
ATOM 794 N N . ARG A 1 105 ? 13.117 -10.700 -20.444 1.00 94.56 105 ARG A N 1
ATOM 795 C CA . ARG A 1 105 ? 12.706 -9.550 -21.257 1.00 94.56 105 ARG A CA 1
ATOM 796 C C . ARG A 1 105 ? 12.946 -8.225 -20.534 1.00 94.56 105 ARG A C 1
ATOM 798 O O . ARG A 1 105 ? 13.357 -7.264 -21.176 1.00 94.56 105 ARG A O 1
ATOM 805 N N . LEU A 1 106 ? 12.709 -8.168 -19.223 1.00 93.88 106 LEU A N 1
ATOM 806 C CA . LEU A 1 106 ? 13.034 -7.002 -18.399 1.00 93.88 106 LEU A CA 1
ATOM 807 C C . LEU A 1 106 ? 14.538 -6.715 -18.431 1.00 93.88 106 LEU A C 1
ATOM 809 O O . LEU A 1 106 ? 14.915 -5.598 -18.769 1.00 93.88 106 LEU A O 1
ATOM 813 N N . ALA A 1 107 ? 15.380 -7.728 -18.209 1.00 95.00 107 ALA A N 1
ATOM 814 C CA . ALA A 1 107 ? 16.835 -7.578 -18.270 1.00 95.00 107 ALA A CA 1
ATOM 815 C C . ALA A 1 107 ? 17.312 -7.083 -19.650 1.00 95.00 107 ALA A C 1
ATOM 817 O O . ALA A 1 107 ? 18.102 -6.146 -19.743 1.00 95.00 107 ALA A O 1
ATOM 818 N N . GLN A 1 108 ? 16.768 -7.638 -20.741 1.00 95.62 108 GLN A N 1
ATOM 819 C CA . GLN A 1 108 ? 17.081 -7.182 -22.103 1.00 95.62 108 GLN A CA 1
ATOM 820 C C . GLN A 1 108 ? 16.691 -5.720 -22.348 1.00 95.62 108 GLN A C 1
ATOM 822 O O . GLN A 1 108 ? 17.419 -4.987 -23.017 1.00 95.62 108 GLN A O 1
ATOM 827 N N . LEU A 1 109 ? 15.541 -5.284 -21.831 1.00 94.44 109 LEU A N 1
ATOM 828 C CA . LEU A 1 109 ? 15.094 -3.901 -21.963 1.00 94.44 109 LEU A CA 1
ATOM 829 C C . LEU A 1 109 ? 15.924 -2.946 -21.092 1.00 94.44 109 LEU A C 1
ATOM 831 O O . LEU A 1 109 ? 16.221 -1.839 -21.530 1.00 94.44 109 LEU A O 1
ATOM 835 N N . GLU A 1 110 ? 16.344 -3.359 -19.898 1.00 94.06 110 GLU A N 1
ATOM 836 C CA . GLU A 1 110 ? 17.258 -2.580 -19.054 1.00 94.06 110 GLU A CA 1
ATOM 837 C C . GLU A 1 110 ? 18.618 -2.391 -19.737 1.00 94.06 110 GLU A C 1
ATOM 839 O O . GLU A 1 110 ? 19.114 -1.267 -19.832 1.00 94.06 110 GLU A O 1
ATOM 844 N N . GLU A 1 111 ? 19.180 -3.447 -20.326 1.00 95.62 111 GLU A N 1
ATOM 845 C CA . GLU A 1 111 ? 20.389 -3.336 -21.144 1.00 95.62 111 GLU A CA 1
ATOM 846 C C . GLU A 1 111 ? 20.180 -2.446 -22.375 1.00 95.62 111 GLU A C 1
ATOM 848 O O . GLU A 1 111 ? 21.040 -1.625 -22.700 1.00 95.62 111 GLU A O 1
ATOM 853 N N . ALA A 1 112 ? 19.044 -2.574 -23.066 1.00 93.25 112 ALA A N 1
ATOM 854 C CA . ALA A 1 112 ? 18.718 -1.734 -24.215 1.00 93.25 112 ALA A CA 1
ATOM 855 C C . ALA A 1 112 ? 18.609 -0.251 -23.828 1.00 93.25 112 ALA A C 1
ATOM 857 O O . ALA A 1 112 ? 19.007 0.615 -24.609 1.00 93.25 112 ALA A O 1
ATOM 858 N N . LEU A 1 113 ? 18.133 0.052 -22.616 1.00 93.00 113 LEU A N 1
ATOM 859 C CA . LEU A 1 113 ? 18.055 1.415 -22.095 1.00 93.00 113 LEU A CA 1
ATOM 860 C C . LEU A 1 113 ? 19.454 2.001 -21.877 1.00 93.00 113 LEU A C 1
ATOM 862 O O . LEU A 1 113 ? 19.689 3.158 -22.228 1.00 93.00 113 LEU A O 1
ATOM 866 N N . VAL A 1 114 ? 20.385 1.200 -21.348 1.00 93.50 114 VAL A N 1
ATOM 867 C CA . VAL A 1 114 ? 21.795 1.587 -21.187 1.00 93.50 114 VAL A CA 1
ATOM 868 C C . VAL A 1 114 ? 22.452 1.807 -22.552 1.00 93.50 114 VAL A C 1
ATOM 870 O O . VAL A 1 114 ? 23.088 2.837 -22.772 1.00 93.50 114 VAL A O 1
ATOM 873 N N . ARG A 1 115 ? 22.249 0.888 -23.506 1.00 93.88 115 ARG A N 1
ATOM 874 C CA . ARG A 1 115 ? 22.821 0.978 -24.864 1.00 93.88 115 ARG A CA 1
ATOM 875 C C . ARG A 1 115 ? 22.270 2.146 -25.679 1.00 93.88 115 ARG A C 1
ATOM 877 O O . ARG A 1 115 ? 22.984 2.676 -26.523 1.00 93.88 115 ARG A O 1
ATOM 884 N N . ALA A 1 116 ? 21.031 2.567 -25.428 1.00 91.31 116 ALA A N 1
ATOM 885 C CA . ALA A 1 116 ? 20.438 3.722 -26.096 1.00 91.31 116 ALA A CA 1
ATOM 886 C C . ALA A 1 116 ? 21.178 5.043 -25.786 1.00 91.31 116 ALA A C 1
ATOM 888 O O . ALA A 1 116 ? 21.011 6.011 -26.527 1.00 91.31 116 ALA A O 1
ATOM 889 N N . GLY A 1 117 ? 22.011 5.098 -24.735 1.00 91.44 117 GLY A N 1
ATOM 890 C CA . GLY A 1 117 ? 22.926 6.212 -24.466 1.00 91.44 117 GLY A CA 1
ATOM 891 C C . GLY A 1 117 ? 22.211 7.559 -24.333 1.00 91.44 117 GLY A C 1
ATOM 892 O O . GLY A 1 117 ? 21.449 7.778 -23.391 1.00 91.44 117 GLY A O 1
ATOM 893 N N . GLU A 1 118 ? 22.447 8.470 -25.279 1.00 91.56 118 GLU A N 1
ATOM 894 C CA . GLU A 1 118 ? 21.795 9.789 -25.355 1.00 91.56 118 GLU A CA 1
ATOM 895 C C . GLU A 1 118 ? 20.667 9.853 -26.401 1.00 91.56 118 GLU A C 1
ATOM 897 O O . GLU A 1 118 ? 20.017 10.889 -26.563 1.00 91.56 118 GLU A O 1
ATOM 902 N N . ASN A 1 119 ? 20.374 8.751 -27.102 1.00 94.75 119 ASN A N 1
ATOM 903 C CA . ASN A 1 119 ? 19.304 8.714 -28.092 1.00 94.75 119 ASN A CA 1
ATOM 904 C C . ASN A 1 119 ? 17.935 8.776 -27.404 1.00 94.75 119 ASN A C 1
ATOM 906 O O . ASN A 1 119 ? 17.345 7.761 -27.028 1.00 94.75 119 ASN A O 1
ATOM 910 N N . LYS A 1 120 ? 17.407 9.996 -27.277 1.00 94.19 120 LYS A N 1
ATOM 911 C CA . LYS A 1 120 ? 16.137 10.283 -26.602 1.00 94.19 120 LYS A CA 1
ATOM 912 C C . LYS A 1 120 ? 14.975 9.440 -27.132 1.00 94.19 120 LYS A C 1
ATOM 914 O O . LYS A 1 120 ? 14.186 8.944 -26.336 1.00 94.19 120 LYS A O 1
ATOM 919 N N . LYS A 1 121 ? 14.876 9.247 -28.453 1.00 94.38 121 LYS A N 1
ATOM 920 C CA . LYS A 1 121 ? 13.767 8.498 -29.068 1.00 94.38 121 LYS A CA 1
ATOM 921 C C . LYS A 1 121 ? 13.834 7.010 -28.723 1.00 94.38 121 LYS A C 1
ATOM 923 O O . LYS A 1 121 ? 12.815 6.430 -28.365 1.00 94.38 121 LYS A O 1
ATOM 928 N N . GLN A 1 122 ? 15.020 6.407 -28.802 1.00 92.50 122 GLN A N 1
ATOM 929 C CA . GLN A 1 122 ? 15.205 4.998 -28.439 1.00 92.50 122 GLN A CA 1
ATOM 930 C C . GLN A 1 122 ? 15.027 4.773 -26.936 1.00 92.50 122 GLN A C 1
ATOM 932 O O . GLN A 1 122 ? 14.351 3.827 -26.544 1.00 92.50 122 GLN A O 1
ATOM 937 N N . ARG A 1 123 ? 15.553 5.669 -26.090 1.00 94.69 123 ARG A N 1
ATOM 938 C CA . ARG A 1 123 ? 15.334 5.607 -24.638 1.00 94.69 123 ARG A CA 1
ATOM 939 C C . ARG A 1 123 ? 13.862 5.657 -24.276 1.00 94.69 123 ARG A C 1
ATOM 941 O O . ARG A 1 123 ? 13.426 4.841 -23.479 1.00 94.69 123 ARG A O 1
ATOM 948 N N . GLU A 1 124 ? 13.114 6.586 -24.865 1.00 95.38 124 GLU A N 1
ATOM 949 C CA . GLU A 1 124 ? 11.680 6.725 -24.614 1.00 95.38 124 GLU A CA 1
ATOM 950 C C . GLU A 1 124 ? 10.924 5.445 -24.993 1.00 95.38 124 GLU A C 1
ATOM 952 O O . GLU A 1 124 ? 10.136 4.937 -24.201 1.00 95.38 124 GLU A O 1
ATOM 957 N N . GLN A 1 125 ? 11.219 4.859 -26.158 1.00 94.56 125 GLN A N 1
ATOM 958 C CA . GLN A 1 125 ? 10.599 3.601 -26.588 1.00 94.56 125 GLN A CA 1
ATOM 959 C C . GLN A 1 125 ? 10.906 2.442 -25.630 1.00 94.56 125 GLN A C 1
ATOM 961 O O . GLN A 1 125 ? 9.998 1.724 -25.211 1.00 94.56 125 GLN A O 1
ATOM 966 N N . VAL A 1 126 ? 12.173 2.266 -25.248 1.00 94.12 126 VAL A N 1
ATOM 967 C CA . VAL A 1 126 ? 12.574 1.211 -24.306 1.00 94.12 126 VAL A CA 1
ATOM 968 C C . VAL A 1 126 ? 11.948 1.440 -22.928 1.00 94.12 126 VAL A C 1
ATOM 970 O O . VAL A 1 126 ? 11.442 0.497 -22.319 1.00 94.12 126 VAL A O 1
ATOM 973 N N . HIS A 1 127 ? 11.907 2.689 -22.462 1.00 94.62 127 HIS A N 1
ATOM 974 C CA . HIS A 1 127 ? 11.278 3.061 -21.199 1.00 94.62 127 HIS A CA 1
ATOM 975 C C . HIS A 1 127 ? 9.777 2.747 -21.200 1.00 94.62 127 HIS A C 1
ATOM 977 O O . HIS A 1 127 ? 9.275 2.158 -20.249 1.00 94.62 127 HIS A O 1
ATOM 983 N N . GLN A 1 128 ? 9.056 3.053 -22.281 1.00 95.69 128 GLN A N 1
ATOM 984 C CA . GLN A 1 128 ? 7.637 2.706 -22.411 1.00 95.69 128 GLN A CA 1
ATOM 985 C C . GLN A 1 128 ? 7.401 1.193 -22.337 1.00 95.69 128 GLN A C 1
ATOM 987 O O . GLN A 1 128 ? 6.450 0.752 -21.691 1.00 95.69 128 GLN A O 1
ATOM 992 N N . HIS A 1 129 ? 8.273 0.382 -22.943 1.00 94.69 129 HIS A N 1
ATOM 993 C CA . HIS A 1 129 ? 8.185 -1.075 -22.839 1.00 94.69 129 HIS A CA 1
ATOM 994 C C . HIS A 1 129 ? 8.490 -1.596 -21.428 1.00 94.69 129 HIS A C 1
ATOM 996 O O . HIS A 1 129 ? 7.784 -2.491 -20.957 1.00 94.69 129 HIS A O 1
ATOM 1002 N N . LEU A 1 130 ? 9.489 -1.032 -20.740 1.00 94.75 130 LEU A N 1
ATOM 1003 C CA . LEU A 1 130 ? 9.782 -1.357 -19.339 1.00 94.75 130 LEU A CA 1
ATOM 1004 C C . LEU A 1 130 ? 8.591 -1.040 -18.438 1.00 94.75 130 LEU A C 1
ATOM 1006 O O . LEU A 1 130 ? 8.133 -1.900 -17.687 1.00 94.75 130 LEU A O 1
ATOM 1010 N N . GLU A 1 131 ? 8.056 0.173 -18.547 1.00 95.06 131 GLU A N 1
ATOM 1011 C CA . GLU A 1 131 ? 6.925 0.613 -17.734 1.00 95.06 131 GLU A CA 1
ATOM 1012 C C . GLU A 1 131 ? 5.655 -0.182 -18.042 1.00 95.06 131 GLU A C 1
ATOM 1014 O O . GLU A 1 131 ? 4.903 -0.513 -17.129 1.00 95.06 131 GLU A O 1
ATOM 1019 N N . MET A 1 132 ? 5.439 -0.588 -19.297 1.00 96.44 132 MET A N 1
ATOM 1020 C CA . MET A 1 132 ? 4.340 -1.485 -19.654 1.00 96.44 132 MET A CA 1
ATOM 1021 C C . MET A 1 132 ? 4.444 -2.832 -18.925 1.00 96.44 132 MET A C 1
ATOM 1023 O O . MET A 1 132 ? 3.460 -3.266 -18.327 1.00 96.44 132 MET A O 1
ATOM 1027 N N . LEU A 1 133 ? 5.610 -3.489 -18.944 1.00 95.44 133 LEU A N 1
ATOM 1028 C CA . LEU A 1 133 ? 5.798 -4.783 -18.272 1.00 95.44 133 LEU A CA 1
ATOM 1029 C C . LEU A 1 133 ? 5.671 -4.657 -16.751 1.00 95.44 133 LEU A C 1
ATOM 1031 O O . LEU A 1 133 ? 4.968 -5.449 -16.125 1.00 95.44 133 LEU A O 1
ATOM 1035 N N . LYS A 1 134 ? 6.275 -3.623 -16.155 1.00 94.06 134 LYS A N 1
ATOM 1036 C CA . LYS A 1 134 ? 6.120 -3.336 -14.721 1.00 94.06 134 LYS A CA 1
ATOM 1037 C C . LYS A 1 134 ? 4.657 -3.096 -14.352 1.00 94.06 134 LYS A C 1
ATOM 1039 O O . LYS A 1 134 ? 4.174 -3.642 -13.363 1.00 94.06 134 LYS A O 1
ATOM 1044 N N . LYS A 1 135 ? 3.917 -2.343 -15.173 1.00 94.38 135 LYS A N 1
ATOM 1045 C CA . LYS A 1 135 ? 2.486 -2.090 -14.970 1.00 94.38 135 LYS A CA 1
ATOM 1046 C C . LYS A 1 135 ? 1.648 -3.360 -15.097 1.00 94.38 135 LYS A C 1
ATOM 1048 O O . LYS A 1 135 ? 0.695 -3.523 -14.337 1.00 94.38 135 LYS A O 1
ATOM 1053 N N . GLN A 1 136 ? 1.988 -4.267 -16.012 1.00 95.31 136 GLN A N 1
ATOM 1054 C CA . GLN A 1 136 ? 1.325 -5.571 -16.120 1.00 95.31 136 GLN A CA 1
ATOM 1055 C C . GLN A 1 136 ? 1.518 -6.399 -14.847 1.00 95.31 136 GLN A C 1
ATOM 1057 O O . GLN A 1 136 ? 0.530 -6.881 -14.293 1.00 95.31 136 GLN A O 1
ATOM 1062 N N . ARG A 1 137 ? 2.753 -6.485 -14.334 1.00 95.25 137 ARG A N 1
ATOM 1063 C CA . ARG A 1 137 ? 3.054 -7.155 -13.059 1.00 95.25 137 ARG A CA 1
ATOM 1064 C C . ARG A 1 137 ? 2.286 -6.528 -11.894 1.00 95.25 137 ARG A C 1
ATOM 1066 O O . ARG A 1 137 ? 1.625 -7.235 -11.143 1.00 95.25 137 ARG A O 1
ATOM 1073 N N . ALA A 1 138 ? 2.293 -5.200 -11.793 1.00 92.25 138 ALA A N 1
ATOM 1074 C CA . ALA A 1 138 ? 1.575 -4.480 -10.742 1.00 92.25 138 ALA A CA 1
ATOM 1075 C C . ALA A 1 138 ? 0.049 -4.669 -10.827 1.00 92.25 138 ALA A C 1
ATOM 1077 O O . ALA A 1 138 ? -0.615 -4.797 -9.804 1.00 92.25 138 ALA A O 1
ATOM 1078 N N . THR A 1 139 ? -0.520 -4.721 -12.037 1.00 92.88 139 THR A N 1
ATOM 1079 C CA . THR A 1 139 ? -1.957 -4.978 -12.246 1.00 92.88 139 THR A CA 1
ATOM 1080 C C . THR A 1 139 ? -2.322 -6.404 -11.838 1.00 92.88 139 THR A C 1
ATOM 1082 O O . THR A 1 139 ? -3.362 -6.624 -11.217 1.00 92.88 139 THR A O 1
ATOM 1085 N N . LEU A 1 140 ? -1.456 -7.371 -12.151 1.00 94.75 140 LEU A N 1
ATOM 1086 C CA . LEU A 1 140 ? -1.608 -8.758 -11.730 1.00 94.75 140 LEU A CA 1
ATOM 1087 C C . LEU A 1 140 ? -1.627 -8.862 -10.202 1.00 94.75 140 LEU A C 1
ATOM 1089 O O . LEU A 1 140 ? -2.583 -9.402 -9.648 1.00 94.75 140 LEU A O 1
ATOM 1093 N N . GLU A 1 141 ? -0.633 -8.291 -9.521 1.00 93.44 141 GLU A N 1
ATOM 1094 C CA . GLU A 1 141 ? -0.575 -8.259 -8.056 1.00 93.44 141 GLU A CA 1
ATOM 1095 C C . GLU A 1 141 ? -1.801 -7.569 -7.449 1.00 93.44 141 GLU A C 1
ATOM 1097 O O . GLU A 1 141 ? -2.459 -8.155 -6.590 1.00 93.44 141 GLU A O 1
ATOM 1102 N N . ALA A 1 142 ? -2.175 -6.391 -7.960 1.00 91.25 142 ALA A N 1
ATOM 1103 C CA . ALA A 1 142 ? -3.331 -5.635 -7.485 1.00 91.25 142 ALA A CA 1
ATOM 1104 C C . ALA A 1 142 ? -4.650 -6.410 -7.641 1.00 91.25 142 ALA A C 1
ATOM 1106 O O . ALA A 1 142 ? -5.535 -6.302 -6.793 1.00 91.25 142 ALA A O 1
ATOM 1107 N N . SER A 1 143 ? -4.790 -7.218 -8.698 1.00 93.38 143 SER A N 1
ATOM 1108 C CA . SER A 1 143 ? -5.977 -8.054 -8.900 1.00 93.38 143 SER A CA 1
ATOM 1109 C C . SER A 1 143 ? -6.113 -9.148 -7.837 1.00 93.38 143 SER A C 1
ATOM 1111 O O . SER A 1 143 ? -7.226 -9.451 -7.406 1.00 93.38 143 SER A O 1
ATOM 1113 N N . TRP A 1 144 ? -4.992 -9.714 -7.380 1.00 94.50 144 TRP A N 1
ATOM 1114 C CA . TRP A 1 144 ? -4.971 -10.677 -6.281 1.00 94.50 144 TRP A CA 1
ATOM 1115 C C . TRP A 1 144 ? -5.198 -9.992 -4.943 1.00 94.50 144 TRP A C 1
ATOM 1117 O O . TRP A 1 144 ? -5.958 -10.505 -4.122 1.00 94.50 144 TRP A O 1
ATOM 1127 N N . ASP A 1 145 ? -4.621 -8.807 -4.756 1.00 91.88 145 ASP A N 1
ATOM 1128 C CA . ASP A 1 145 ? -4.839 -8.051 -3.533 1.00 91.88 145 ASP A CA 1
ATOM 1129 C C . ASP A 1 145 ? -6.314 -7.664 -3.382 1.00 91.88 145 ASP A C 1
ATOM 1131 O O . ASP A 1 145 ? -6.901 -7.881 -2.325 1.00 91.88 145 ASP A O 1
ATOM 1135 N N . ALA A 1 146 ? -6.975 -7.245 -4.464 1.00 90.75 146 ALA A N 1
ATOM 1136 C CA . ALA A 1 146 ? -8.415 -6.986 -4.473 1.00 90.75 146 ALA A CA 1
ATOM 1137 C C . ALA A 1 146 ? -9.254 -8.203 -4.043 1.00 90.75 146 ALA A C 1
ATOM 1139 O O . ALA A 1 146 ? -10.263 -8.033 -3.356 1.00 90.75 146 ALA A O 1
ATOM 1140 N N . ARG A 1 147 ? -8.837 -9.431 -4.389 1.00 94.00 147 ARG A N 1
ATOM 1141 C CA . ARG A 1 147 ? -9.506 -10.662 -3.928 1.00 94.00 147 ARG A CA 1
ATOM 1142 C C . ARG A 1 147 ? -9.331 -10.872 -2.428 1.00 94.00 147 ARG A C 1
ATOM 1144 O O . ARG A 1 147 ? -10.300 -11.229 -1.767 1.00 94.00 147 ARG A O 1
ATOM 1151 N N . GLY A 1 148 ? -8.137 -10.622 -1.891 1.00 93.25 148 GLY A N 1
ATOM 1152 C CA . GLY A 1 148 ? -7.890 -10.686 -0.448 1.00 93.25 148 GLY A CA 1
ATOM 1153 C C . GLY A 1 148 ? -8.754 -9.680 0.316 1.00 93.25 148 GLY A C 1
ATOM 1154 O O . GLY A 1 148 ? -9.424 -10.034 1.281 1.00 93.25 148 GLY A O 1
ATOM 1155 N N . VAL A 1 149 ? -8.850 -8.445 -0.183 1.00 91.44 149 VAL A N 1
ATOM 1156 C CA . VAL A 1 149 ? -9.696 -7.397 0.414 1.00 91.44 149 VAL A CA 1
ATOM 1157 C C . VAL A 1 149 ? -11.182 -7.729 0.314 1.00 91.44 149 VAL A C 1
ATOM 1159 O O . VAL A 1 149 ? -11.960 -7.369 1.197 1.00 91.44 149 VAL A O 1
ATOM 1162 N N . ALA A 1 150 ? -11.603 -8.435 -0.735 1.00 91.81 150 ALA A N 1
ATOM 1163 C CA . ALA A 1 150 ? -12.985 -8.876 -0.884 1.00 91.81 150 ALA A CA 1
ATOM 1164 C C . ALA A 1 150 ? -13.421 -9.888 0.192 1.00 91.81 150 ALA A C 1
ATOM 1166 O O . ALA A 1 150 ? -14.621 -9.994 0.436 1.00 91.81 150 ALA A O 1
ATOM 1167 N N . LEU A 1 151 ? -12.487 -10.576 0.865 1.00 94.38 151 LEU A N 1
ATOM 1168 C CA . LEU A 1 151 ? -12.797 -11.452 2.005 1.00 94.38 151 LEU A CA 1
ATOM 1169 C C . LEU A 1 151 ? -13.226 -10.679 3.257 1.00 94.38 151 LEU A C 1
ATOM 1171 O O . LEU A 1 151 ? -13.859 -11.253 4.144 1.00 94.38 151 LEU A O 1
ATOM 1175 N N . LEU A 1 152 ? -12.862 -9.400 3.343 1.00 93.25 152 LEU A N 1
ATOM 1176 C CA . LEU A 1 152 ? -13.119 -8.565 4.506 1.00 93.25 152 LEU A CA 1
ATOM 1177 C C . LEU A 1 152 ? -14.570 -8.078 4.519 1.00 93.25 152 LEU A C 1
ATOM 1179 O O . LEU A 1 152 ? -15.113 -7.631 3.500 1.00 93.25 152 LEU A O 1
ATOM 1183 N N . THR A 1 153 ? -15.180 -8.072 5.701 1.00 93.19 153 THR A N 1
ATOM 1184 C CA . THR A 1 153 ? -16.443 -7.361 5.926 1.00 93.19 153 THR A CA 1
ATOM 1185 C C . THR A 1 153 ? -16.239 -5.851 5.787 1.00 93.19 153 THR A C 1
ATOM 1187 O O . THR A 1 153 ? -15.120 -5.349 5.876 1.00 93.19 153 THR A O 1
ATOM 1190 N N . ASN A 1 154 ? -17.319 -5.087 5.604 1.00 90.94 154 ASN A N 1
ATOM 1191 C CA . ASN A 1 154 ? -17.214 -3.623 5.537 1.00 90.94 154 ASN A CA 1
ATOM 1192 C C . ASN A 1 154 ? -16.590 -3.029 6.808 1.00 90.94 154 ASN A C 1
ATOM 1194 O O . ASN A 1 154 ? -15.786 -2.111 6.714 1.00 90.94 154 ASN A O 1
ATOM 1198 N N . GLN A 1 155 ? -16.902 -3.591 7.979 1.00 90.81 155 GLN A N 1
ATOM 1199 C CA . GLN A 1 155 ? -16.306 -3.163 9.243 1.00 90.81 155 GLN A CA 1
ATOM 1200 C C . GLN A 1 155 ? -14.799 -3.447 9.283 1.00 90.81 155 GLN A C 1
ATOM 1202 O O . GLN A 1 155 ? -14.022 -2.571 9.653 1.00 90.81 155 GLN A O 1
ATOM 1207 N N . GLN A 1 156 ? -14.374 -4.633 8.838 1.00 93.19 156 GLN A N 1
ATOM 1208 C CA . GLN A 1 156 ? -12.955 -4.991 8.747 1.00 93.19 156 GLN A CA 1
ATOM 1209 C C . GLN A 1 156 ? -12.212 -4.114 7.729 1.00 93.19 156 GLN A C 1
ATOM 1211 O O . GLN A 1 156 ? -11.103 -3.667 8.006 1.00 93.19 156 GLN A O 1
ATOM 1216 N N . LYS A 1 157 ? -12.829 -3.798 6.582 1.00 91.38 157 LYS A N 1
ATOM 1217 C CA . LYS A 1 157 ? -12.263 -2.853 5.603 1.00 91.38 157 LYS A CA 1
ATOM 1218 C C . LYS A 1 157 ? -12.056 -1.479 6.222 1.00 91.38 157 LYS A C 1
ATOM 1220 O O . LYS A 1 157 ? -10.971 -0.929 6.090 1.00 91.38 157 LYS A O 1
ATOM 1225 N N . THR A 1 158 ? -13.060 -0.947 6.918 1.00 90.69 158 THR A N 1
ATOM 1226 C CA . THR A 1 158 ? -12.947 0.342 7.610 1.00 90.69 158 THR A CA 1
ATOM 1227 C C . THR A 1 158 ? -11.822 0.324 8.640 1.00 90.69 158 THR A C 1
ATOM 1229 O O . THR A 1 158 ? -11.004 1.233 8.627 1.00 90.69 158 THR A O 1
ATOM 1232 N N . ALA A 1 159 ? -11.737 -0.716 9.475 1.00 91.19 159 ALA A N 1
ATOM 1233 C CA . ALA A 1 159 ? -10.692 -0.841 10.493 1.00 91.19 159 ALA A CA 1
ATOM 1234 C C . ALA A 1 159 ? -9.281 -0.943 9.889 1.00 91.19 159 ALA A C 1
ATOM 1236 O O . ALA A 1 159 ? -8.327 -0.372 10.407 1.00 91.19 159 ALA A O 1
ATOM 1237 N N . TRP A 1 160 ? -9.136 -1.654 8.772 1.00 91.31 160 TRP A N 1
ATOM 1238 C CA . TRP A 1 160 ? -7.853 -1.753 8.088 1.00 91.31 160 TRP A CA 1
ATOM 1239 C C . TRP A 1 160 ? -7.460 -0.447 7.392 1.00 91.31 160 TRP A C 1
ATOM 1241 O O . TRP A 1 160 ? -6.330 0.017 7.539 1.00 91.31 160 TRP A O 1
ATOM 1251 N N . PHE A 1 161 ? -8.381 0.171 6.651 1.00 91.38 161 PHE A N 1
ATOM 1252 C CA . PHE A 1 161 ? -8.097 1.424 5.958 1.00 91.38 161 PHE A CA 1
ATOM 1253 C C . PHE A 1 161 ? -7.900 2.595 6.920 1.00 91.38 161 PHE A C 1
ATOM 1255 O O . PHE A 1 161 ? -7.107 3.481 6.611 1.00 91.38 161 PHE A O 1
ATOM 1262 N N . SER A 1 162 ? -8.561 2.607 8.083 1.00 91.69 162 SER A N 1
ATOM 1263 C CA . SER A 1 162 ? -8.308 3.615 9.116 1.00 91.69 162 SER A CA 1
ATOM 1264 C C . SER A 1 162 ? -6.894 3.489 9.664 1.00 91.69 162 SER A C 1
ATOM 1266 O O . SER A 1 162 ? -6.194 4.494 9.737 1.00 91.69 162 SER A O 1
ATOM 1268 N N . GLN A 1 163 ? -6.442 2.265 9.952 1.00 91.69 163 GLN A N 1
ATOM 1269 C CA . GLN A 1 163 ? -5.072 2.006 10.387 1.00 91.69 163 GLN A CA 1
ATOM 1270 C C . GLN A 1 163 ? -4.058 2.463 9.329 1.00 91.69 163 GLN A C 1
ATOM 1272 O O . GLN A 1 163 ? -3.182 3.264 9.637 1.00 91.69 163 GLN A O 1
ATOM 1277 N N . LYS A 1 164 ? -4.239 2.064 8.061 1.00 90.44 164 LYS A N 1
ATOM 1278 C CA . LYS A 1 164 ? -3.349 2.482 6.965 1.00 90.44 164 LYS A CA 1
ATOM 1279 C C . LYS A 1 164 ? -3.281 4.001 6.785 1.00 90.44 164 LYS A C 1
ATOM 1281 O O . LYS A 1 164 ? -2.198 4.551 6.607 1.00 90.44 164 LYS A O 1
ATOM 1286 N N . LEU A 1 165 ? -4.429 4.682 6.805 1.00 90.94 165 LEU A N 1
ATOM 1287 C CA . LEU A 1 165 ? -4.478 6.142 6.694 1.00 90.94 165 LEU A CA 1
ATOM 1288 C C . LEU A 1 165 ? -3.792 6.820 7.882 1.00 90.94 165 LEU A C 1
ATOM 1290 O O . LEU A 1 165 ? -3.093 7.812 7.690 1.00 90.94 165 LEU A O 1
ATOM 1294 N N . LEU A 1 166 ? -3.994 6.295 9.091 1.00 90.81 166 LEU A N 1
ATOM 1295 C CA . LEU A 1 166 ? -3.377 6.818 10.302 1.00 90.81 166 LEU A CA 1
ATOM 1296 C C . LEU A 1 166 ? -1.856 6.663 10.262 1.00 90.81 166 LEU A C 1
ATOM 1298 O O . LEU A 1 166 ? -1.152 7.634 10.527 1.00 90.81 166 LEU A O 1
ATOM 1302 N N . ASP A 1 167 ? -1.355 5.481 9.910 1.00 89.88 167 ASP A N 1
ATOM 1303 C CA . ASP A 1 167 ? 0.083 5.207 9.866 1.00 89.88 167 ASP A CA 1
ATOM 1304 C C . ASP A 1 167 ? 0.789 6.105 8.849 1.00 89.88 167 ASP A C 1
ATOM 1306 O O . ASP A 1 167 ? 1.816 6.709 9.165 1.00 89.88 167 ASP A O 1
ATOM 1310 N N . GLU A 1 168 ? 0.194 6.288 7.668 1.00 90.81 168 GLU A N 1
ATOM 1311 C CA . GLU A 1 168 ? 0.723 7.199 6.655 1.00 90.81 168 GLU A CA 1
ATOM 1312 C C . GLU A 1 168 ? 0.659 8.667 7.117 1.00 90.81 168 GLU A C 1
ATOM 1314 O O . GLU A 1 168 ? 1.635 9.407 6.985 1.00 90.81 168 GLU A O 1
ATOM 1319 N N . ALA A 1 169 ? -0.451 9.102 7.725 1.00 89.69 169 ALA A N 1
ATOM 1320 C CA . ALA A 1 169 ? -0.577 10.466 8.240 1.00 89.69 169 ALA A CA 1
ATOM 1321 C C . ALA A 1 169 ? 0.460 10.758 9.338 1.00 89.69 169 ALA A C 1
ATOM 1323 O O . ALA A 1 169 ? 1.099 11.813 9.333 1.00 89.69 169 ALA A O 1
ATOM 1324 N N . VAL A 1 170 ? 0.675 9.816 10.259 1.00 88.56 170 VAL A N 1
ATOM 1325 C CA . VAL A 1 170 ? 1.690 9.924 11.314 1.00 88.56 170 VAL A CA 1
ATOM 1326 C C . VAL A 1 170 ? 3.097 9.938 10.714 1.00 88.56 170 VAL A C 1
ATOM 1328 O O . VAL A 1 170 ? 3.910 10.782 11.102 1.00 88.56 170 VAL A O 1
ATOM 1331 N N . ALA A 1 171 ? 3.380 9.079 9.731 1.00 88.19 171 ALA A N 1
ATOM 1332 C CA . ALA A 1 171 ? 4.662 9.060 9.032 1.00 88.19 171 ALA A CA 1
ATOM 1333 C C . ALA A 1 171 ? 4.972 10.406 8.352 1.00 88.19 171 ALA A C 1
ATOM 1335 O O . ALA A 1 171 ? 6.112 10.876 8.401 1.00 88.19 171 ALA A O 1
ATOM 1336 N N . GLN A 1 172 ? 3.965 11.079 7.785 1.00 85.94 172 GLN A N 1
ATOM 1337 C CA . GLN A 1 172 ? 4.130 12.397 7.159 1.00 85.94 172 GLN A CA 1
ATOM 1338 C C . GLN A 1 172 ? 4.285 13.551 8.157 1.00 85.94 172 GLN A C 1
ATOM 1340 O O . GLN A 1 172 ? 4.850 14.590 7.807 1.00 85.94 172 GLN A O 1
ATOM 1345 N N . LEU A 1 173 ? 3.859 13.381 9.410 1.00 82.06 173 LEU A N 1
ATOM 1346 C CA . LEU A 1 173 ? 4.048 14.387 10.458 1.00 82.06 173 LEU A CA 1
ATOM 1347 C C . LEU A 1 173 ? 5.464 14.388 11.061 1.00 82.06 173 LEU A C 1
ATOM 1349 O O . LEU A 1 173 ? 5.795 15.370 11.721 1.00 82.06 173 LEU A O 1
ATOM 1353 N N . LYS A 1 174 ? 6.289 13.354 10.791 1.00 73.69 174 LYS A N 1
ATOM 1354 C CA . LYS A 1 174 ? 7.754 13.157 11.003 1.00 73.69 174 LYS A CA 1
ATOM 1355 C C . LYS A 1 174 ? 8.398 13.500 12.360 1.00 73.69 174 LYS A C 1
ATOM 1357 O O . LYS A 1 174 ? 9.426 12.918 12.689 1.00 73.69 174 LYS A O 1
ATOM 1362 N N . VAL A 1 175 ? 7.871 14.449 13.123 1.00 68.56 175 VAL A N 1
ATOM 1363 C CA . VAL A 1 175 ? 8.495 15.067 14.309 1.00 68.56 175 VAL A CA 1
ATOM 1364 C C . VAL A 1 175 ? 7.529 15.106 15.493 1.00 68.56 175 VAL A C 1
ATOM 1366 O O . VAL A 1 175 ? 7.914 15.394 16.623 1.00 68.56 175 VAL A O 1
ATOM 1369 N N . VAL A 1 176 ? 6.269 14.745 15.262 1.00 77.06 176 VAL A N 1
ATOM 1370 C CA . VAL A 1 176 ? 5.261 14.679 16.311 1.00 77.06 176 VAL A CA 1
ATOM 1371 C C . VAL A 1 176 ? 5.241 13.284 16.924 1.00 77.06 176 VAL A C 1
ATOM 1373 O O . VAL A 1 176 ? 4.770 12.328 16.313 1.00 77.06 176 VAL A O 1
ATOM 1376 N N . ILE A 1 177 ? 5.681 13.185 18.176 1.00 84.88 177 ILE A N 1
ATOM 1377 C CA . ILE A 1 177 ? 5.346 12.042 19.026 1.00 84.88 177 ILE A CA 1
ATOM 1378 C C . ILE A 1 177 ? 3.960 12.316 19.613 1.00 84.88 177 ILE A C 1
ATOM 1380 O O . ILE A 1 177 ? 3.787 13.249 20.399 1.00 84.88 177 ILE A O 1
ATOM 1384 N N . LEU A 1 178 ? 2.970 11.530 19.190 1.00 87.62 178 LEU A N 1
ATOM 1385 C CA . LEU A 1 178 ? 1.606 11.629 19.706 1.00 87.62 178 LEU A CA 1
ATOM 1386 C C . LEU A 1 178 ? 1.513 10.973 21.089 1.00 87.62 178 LEU A C 1
ATOM 1388 O O . LEU A 1 178 ? 1.997 9.854 21.283 1.00 87.62 178 LEU A O 1
ATOM 1392 N N . THR A 1 179 ? 0.850 11.641 22.032 1.00 91.00 179 THR A N 1
ATOM 1393 C CA . THR A 1 179 ? 0.424 11.021 23.298 1.00 91.00 179 THR A CA 1
ATOM 1394 C C . THR A 1 179 ? -0.668 9.976 23.048 1.00 91.00 179 THR A C 1
ATOM 1396 O O . THR A 1 179 ? -1.271 9.944 21.976 1.00 91.00 179 THR A O 1
ATOM 1399 N N . ASP A 1 180 ? -0.972 9.123 24.025 1.00 91.94 180 ASP A N 1
ATOM 1400 C CA . ASP A 1 180 ? -1.996 8.082 23.839 1.00 91.94 180 ASP A CA 1
ATOM 1401 C C . ASP A 1 180 ? -3.409 8.658 23.647 1.00 91.94 180 ASP A C 1
ATOM 1403 O O . ASP A 1 180 ? -4.179 8.162 22.820 1.00 91.94 180 ASP A O 1
ATOM 1407 N N . GLU A 1 181 ? -3.728 9.777 24.303 1.00 92.31 181 GLU A N 1
ATOM 1408 C CA . GLU A 1 181 ? -4.958 10.532 24.027 1.00 92.31 181 GLU A CA 1
ATOM 1409 C C . GLU A 1 181 ? -4.986 11.080 22.595 1.00 92.31 181 GLU A C 1
ATOM 1411 O O . GLU A 1 181 ? -6.014 11.017 21.918 1.00 92.31 181 GLU A O 1
ATOM 1416 N N . GLN A 1 182 ? -3.857 11.599 22.104 1.00 92.56 182 GLN A N 1
ATOM 1417 C CA . GLN A 1 182 ? -3.750 12.108 20.738 1.00 92.56 182 GLN A CA 1
ATOM 1418 C C . GLN A 1 182 ? -3.874 10.987 19.702 1.00 92.56 182 GLN A C 1
ATOM 1420 O O . GLN A 1 182 ? -4.579 11.160 18.710 1.00 92.56 182 GLN A O 1
ATOM 1425 N N . LYS A 1 183 ? -3.246 9.830 19.943 1.00 91.88 183 LYS A N 1
ATOM 1426 C CA . LYS A 1 183 ? -3.392 8.634 19.098 1.00 91.88 183 LYS A CA 1
ATOM 1427 C C . LYS A 1 183 ? -4.843 8.177 19.035 1.00 91.88 183 LYS A C 1
ATOM 1429 O O . LYS A 1 183 ? -5.324 7.872 17.951 1.00 91.88 183 LYS A O 1
ATOM 1434 N N . THR A 1 184 ? -5.545 8.179 20.168 1.00 92.69 184 THR A N 1
ATOM 1435 C CA . THR A 1 184 ? -6.967 7.810 20.227 1.00 92.69 184 THR A CA 1
ATOM 1436 C C . THR A 1 184 ? -7.810 8.755 19.368 1.00 92.69 184 THR A C 1
ATOM 1438 O O . THR A 1 184 ? -8.521 8.300 18.478 1.00 92.69 184 THR A O 1
ATOM 1441 N N . LYS A 1 185 ? -7.642 10.076 19.519 1.00 93.56 185 LYS A N 1
ATOM 1442 C CA . LYS A 1 185 ? -8.346 11.065 18.679 1.00 93.56 185 LYS A CA 1
ATOM 1443 C C . LYS A 1 185 ? -8.011 10.932 17.192 1.00 93.56 185 LYS A C 1
ATOM 1445 O O . LYS A 1 185 ? -8.899 11.044 16.352 1.00 93.56 185 LYS A O 1
ATOM 1450 N N . ALA A 1 186 ? -6.741 10.708 16.859 1.00 93.19 186 ALA A N 1
ATOM 1451 C CA . ALA A 1 186 ? -6.304 10.518 15.480 1.00 93.19 186 ALA A CA 1
ATOM 1452 C C . ALA A 1 186 ? -6.911 9.249 14.862 1.00 93.19 186 ALA A C 1
ATOM 1454 O O . ALA A 1 186 ? -7.347 9.274 13.712 1.00 93.19 186 ALA A O 1
ATOM 1455 N N . LYS A 1 187 ? -7.006 8.166 15.642 1.00 92.81 187 LYS A N 1
ATOM 1456 C CA . LYS A 1 187 ? -7.681 6.931 15.242 1.00 92.81 187 LYS A CA 1
ATOM 1457 C C . LYS A 1 187 ? -9.167 7.165 14.970 1.00 92.81 187 LYS A C 1
ATOM 1459 O O . LYS A 1 187 ? -9.638 6.783 13.903 1.00 92.81 187 LYS A O 1
ATOM 1464 N N . ASP A 1 188 ? -9.873 7.870 15.853 1.00 92.69 188 ASP A N 1
ATOM 1465 C CA . ASP A 1 188 ? -11.292 8.203 15.658 1.00 92.69 188 ASP A CA 1
ATOM 1466 C C . ASP A 1 188 ? -11.524 9.041 14.386 1.00 92.69 188 ASP A C 1
ATOM 1468 O O . ASP A 1 188 ? -12.529 8.878 13.690 1.00 92.69 188 ASP A O 1
ATOM 1472 N N . MET A 1 189 ? -10.602 9.955 14.060 1.00 93.94 189 MET A N 1
ATOM 1473 C CA . MET A 1 189 ? -10.644 10.718 12.805 1.00 93.94 189 MET A CA 1
ATOM 1474 C C . MET A 1 189 ? -10.403 9.810 11.595 1.00 93.94 189 MET A C 1
ATOM 1476 O O . MET A 1 189 ? -11.172 9.845 10.634 1.00 93.94 189 MET A O 1
ATOM 1480 N N . ALA A 1 190 ? -9.392 8.941 11.655 1.00 93.38 190 ALA A N 1
ATOM 1481 C CA . ALA A 1 190 ? -9.094 8.002 10.579 1.00 93.38 190 ALA A CA 1
ATOM 1482 C C . ALA A 1 190 ? -10.263 7.037 10.313 1.00 93.38 190 ALA A C 1
ATOM 1484 O O . ALA A 1 190 ? -10.591 6.774 9.157 1.00 93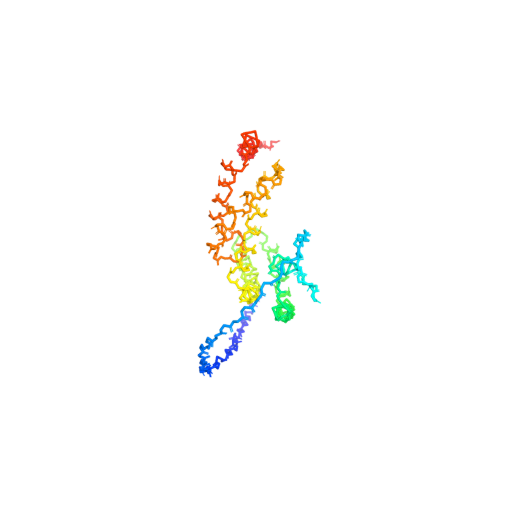.38 190 ALA A O 1
ATOM 1485 N N . GLU A 1 191 ? -10.958 6.570 11.354 1.00 92.50 191 GLU A N 1
ATOM 1486 C CA . GLU A 1 191 ? -12.153 5.723 11.239 1.00 92.50 191 GLU A CA 1
ATOM 1487 C C . GLU A 1 191 ? -13.335 6.426 10.558 1.00 92.50 191 GLU A C 1
ATOM 1489 O O . GLU A 1 191 ? -14.106 5.775 9.853 1.00 92.50 191 GLU A O 1
ATOM 1494 N N . LYS A 1 192 ? -13.465 7.753 10.683 1.00 91.62 192 LYS A N 1
ATOM 1495 C CA . LYS A 1 192 ? -14.488 8.534 9.959 1.00 91.62 192 LYS A CA 1
ATOM 1496 C C . LYS A 1 192 ? -14.168 8.687 8.474 1.00 91.62 192 LYS A C 1
ATOM 1498 O O . LYS A 1 192 ? -15.079 8.765 7.648 1.00 91.62 192 LYS A O 1
ATOM 1503 N N . VAL A 1 193 ? -12.885 8.743 8.125 1.00 90.62 193 VAL A N 1
ATOM 1504 C CA . VAL A 1 193 ? -12.423 8.935 6.742 1.00 90.62 193 VAL A CA 1
ATOM 1505 C C . VAL A 1 193 ? -12.338 7.606 5.986 1.00 90.62 193 VAL A C 1
ATOM 1507 O O . VAL A 1 193 ? -12.667 7.556 4.798 1.00 90.62 193 VAL A O 1
ATOM 1510 N N . ALA A 1 194 ? -11.972 6.519 6.665 1.00 89.94 194 ALA A N 1
ATOM 1511 C CA . ALA A 1 194 ? -11.738 5.197 6.086 1.00 89.94 194 ALA A CA 1
ATOM 1512 C C . ALA A 1 194 ? -12.868 4.637 5.195 1.00 89.94 194 ALA A C 1
ATOM 1514 O O . ALA A 1 194 ? -12.547 4.089 4.140 1.00 89.94 194 ALA A O 1
ATOM 1515 N N . PRO A 1 195 ? -14.174 4.817 5.492 1.00 89.50 195 PRO A N 1
ATOM 1516 C CA . PRO A 1 195 ? -15.251 4.342 4.617 1.00 89.50 195 PRO A CA 1
ATOM 1517 C C . PRO A 1 195 ? -15.260 4.994 3.226 1.00 89.50 195 PRO A C 1
ATOM 1519 O O . PRO A 1 195 ? -15.920 4.503 2.313 1.00 89.50 195 PRO A O 1
ATOM 1522 N N . ARG A 1 196 ? -14.561 6.125 3.057 1.00 88.31 196 ARG A N 1
ATOM 1523 C CA . ARG A 1 196 ? -14.476 6.869 1.792 1.00 88.31 196 ARG A CA 1
ATOM 1524 C C . ARG A 1 196 ? -13.342 6.373 0.895 1.00 88.31 196 ARG A C 1
ATOM 1526 O O . ARG A 1 196 ? -13.276 6.808 -0.255 1.00 88.31 196 ARG A O 1
ATOM 1533 N N . VAL A 1 197 ? -12.470 5.498 1.401 1.00 86.81 197 VAL A N 1
ATOM 1534 C CA . VAL A 1 197 ? -11.333 4.933 0.667 1.00 86.81 197 VAL A CA 1
ATOM 1535 C C . VAL A 1 197 ? -11.835 4.076 -0.490 1.00 86.81 197 VAL A C 1
ATOM 1537 O O . VAL A 1 197 ? -12.672 3.192 -0.315 1.00 86.81 197 VAL A O 1
ATOM 1540 N N . ARG A 1 198 ? -11.342 4.366 -1.698 1.00 81.25 198 ARG A N 1
ATOM 1541 C CA . ARG A 1 198 ? -11.763 3.680 -2.934 1.00 81.25 198 ARG A CA 1
ATOM 1542 C C . ARG A 1 198 ? -10.667 2.815 -3.533 1.00 81.25 198 ARG A C 1
ATOM 1544 O O . ARG A 1 198 ? -10.972 1.812 -4.171 1.00 81.25 198 ARG A O 1
ATOM 1551 N N . ALA A 1 199 ? -9.415 3.212 -3.346 1.00 80.00 199 ALA A N 1
ATOM 1552 C CA . ALA A 1 199 ? -8.260 2.462 -3.810 1.00 80.00 199 ALA A CA 1
ATOM 1553 C C . ALA A 1 199 ? -7.602 1.706 -2.652 1.00 80.00 199 ALA A C 1
ATOM 1555 O O . ALA A 1 199 ? -7.661 2.143 -1.506 1.00 80.00 199 ALA A O 1
ATOM 1556 N N . LEU A 1 200 ? -6.962 0.578 -2.962 1.00 77.81 200 LEU A N 1
ATOM 1557 C CA . LEU A 1 200 ? -6.281 -0.257 -1.965 1.00 77.81 200 LEU A CA 1
ATOM 1558 C C . LEU A 1 200 ? -5.007 0.392 -1.409 1.00 77.81 200 LEU A C 1
ATOM 1560 O O . LEU A 1 200 ? -4.611 0.116 -0.277 1.00 77.81 200 LEU A O 1
ATOM 1564 N N . LYS A 1 201 ? -4.365 1.230 -2.223 1.00 78.88 201 LYS A N 1
ATOM 1565 C CA . LYS A 1 201 ? -3.139 1.953 -1.892 1.00 78.88 201 LYS A CA 1
ATOM 1566 C C . LYS A 1 201 ? -3.476 3.319 -1.313 1.00 78.88 201 LYS A C 1
ATOM 1568 O O . LYS A 1 201 ? -4.363 4.003 -1.824 1.00 78.88 201 LYS A O 1
ATOM 1573 N N . VAL A 1 202 ? -2.793 3.720 -0.246 1.00 75.88 202 VAL A N 1
ATOM 1574 C CA . VAL A 1 202 ? -3.077 4.992 0.440 1.00 75.88 202 VAL A CA 1
ATOM 1575 C C . VAL A 1 202 ? -2.713 6.183 -0.446 1.00 75.88 202 VAL A C 1
ATOM 1577 O O . VAL A 1 202 ? -3.438 7.174 -0.468 1.00 75.88 202 VAL A O 1
ATOM 1580 N N . GLU A 1 203 ? -1.665 6.045 -1.251 1.00 79.94 203 GLU A N 1
ATOM 1581 C CA . GLU A 1 203 ? -1.173 7.041 -2.203 1.00 79.94 203 GLU A CA 1
ATOM 1582 C C . GLU A 1 203 ? -2.234 7.394 -3.255 1.00 79.94 203 GLU A C 1
ATOM 1584 O O . GLU A 1 203 ? -2.399 8.553 -3.635 1.00 79.94 203 GLU A O 1
ATOM 1589 N N . ASP A 1 204 ? -3.036 6.407 -3.662 1.00 83.19 204 ASP A N 1
ATOM 1590 C CA . ASP A 1 204 ? -4.158 6.602 -4.584 1.00 83.19 204 ASP A CA 1
ATOM 1591 C C . ASP A 1 204 ? -5.366 7.291 -3.904 1.00 83.19 204 ASP A C 1
ATOM 1593 O O . ASP A 1 204 ? -6.331 7.678 -4.565 1.00 83.19 204 ASP A O 1
ATOM 1597 N N . ASN A 1 205 ? -5.320 7.477 -2.580 1.00 85.94 205 ASN A N 1
ATOM 1598 C CA . ASN A 1 205 ? -6.313 8.182 -1.770 1.00 85.94 205 ASN A CA 1
ATOM 1599 C C . ASN A 1 205 ? -5.762 9.502 -1.187 1.00 85.94 205 ASN A C 1
ATOM 1601 O O . ASN A 1 205 ? -6.262 9.980 -0.164 1.00 85.94 205 ASN A O 1
ATOM 1605 N N . GLN A 1 206 ? -4.785 10.135 -1.851 1.00 88.50 206 GLN A N 1
ATOM 1606 C CA . GLN A 1 206 ? -4.127 11.364 -1.382 1.00 88.50 206 GLN A CA 1
ATOM 1607 C C . GLN A 1 206 ? -5.077 12.473 -0.876 1.00 88.50 206 GLN A C 1
ATOM 1609 O O . GLN A 1 206 ? -4.769 13.082 0.148 1.00 88.50 206 GLN A O 1
ATOM 1614 N N . PRO A 1 207 ? -6.242 12.757 -1.502 1.00 90.00 207 PRO A N 1
ATOM 1615 C CA . PRO A 1 207 ? -7.162 13.769 -0.977 1.00 90.00 207 PRO A CA 1
ATOM 1616 C C . PRO A 1 207 ? -7.711 13.439 0.418 1.00 90.00 207 PRO A C 1
ATOM 1618 O O . PRO A 1 207 ? -7.906 14.342 1.228 1.00 90.00 207 PRO A O 1
ATOM 1621 N N . LEU A 1 208 ? -7.954 12.156 0.707 1.00 90.56 208 LEU A N 1
ATOM 1622 C CA . LEU A 1 208 ? -8.432 11.700 2.015 1.00 90.56 208 LEU A CA 1
ATOM 1623 C C . LEU A 1 208 ? -7.318 11.747 3.057 1.00 90.56 208 LEU A C 1
ATOM 1625 O O . LEU A 1 208 ? -7.565 12.150 4.190 1.00 90.56 208 LEU A O 1
ATOM 1629 N N . LEU A 1 209 ? -6.097 11.390 2.660 1.00 91.12 209 LEU A N 1
ATOM 1630 C CA . LEU A 1 209 ? -4.925 11.508 3.517 1.00 91.12 209 LEU A CA 1
ATOM 1631 C C . LEU A 1 209 ? -4.655 12.970 3.901 1.00 91.12 209 LEU A C 1
ATOM 1633 O O . LEU A 1 209 ? -4.496 13.275 5.078 1.00 91.12 209 LEU A O 1
ATOM 1637 N N . ASN A 1 210 ? -4.689 13.886 2.929 1.00 90.94 210 ASN A N 1
ATOM 1638 C CA . ASN A 1 210 ? -4.522 15.318 3.181 1.00 90.94 210 ASN A CA 1
ATOM 1639 C C . ASN A 1 210 ? -5.616 15.861 4.115 1.00 90.94 210 ASN A C 1
ATOM 1641 O O . ASN A 1 210 ? -5.321 16.662 5.001 1.00 90.94 210 ASN A O 1
ATOM 1645 N N . LEU A 1 211 ? -6.866 15.412 3.939 1.00 92.06 211 LEU A N 1
ATOM 1646 C CA . LEU A 1 211 ? -7.971 15.763 4.831 1.00 92.06 211 LEU A CA 1
ATOM 1647 C C . LEU A 1 211 ? -7.698 15.283 6.262 1.00 92.06 211 LEU A C 1
ATOM 1649 O O . LEU A 1 211 ? -7.779 16.084 7.189 1.00 92.06 211 LEU A O 1
ATOM 1653 N N . LEU A 1 212 ? -7.323 14.012 6.436 1.00 93.12 212 LEU A N 1
ATOM 1654 C CA . LEU A 1 212 ? -6.993 13.452 7.748 1.00 93.12 212 LEU A CA 1
ATOM 1655 C C . LEU A 1 212 ? -5.839 14.216 8.406 1.00 93.12 212 LEU A C 1
ATOM 1657 O O . LEU A 1 212 ? -5.932 14.590 9.571 1.00 93.12 212 LEU A O 1
ATOM 1661 N N . MET A 1 213 ? -4.773 14.510 7.659 1.00 91.88 213 MET A N 1
ATOM 1662 C CA . MET A 1 213 ? -3.648 15.295 8.166 1.00 91.88 213 MET A CA 1
ATOM 1663 C C . MET A 1 213 ? -4.071 16.697 8.607 1.00 91.88 213 MET A C 1
ATOM 1665 O O . MET A 1 213 ? -3.611 17.172 9.644 1.00 91.88 213 MET A O 1
ATOM 1669 N N . GLN A 1 214 ? -4.952 17.360 7.857 1.00 91.75 214 GLN A N 1
ATOM 1670 C CA . GLN A 1 214 ? -5.474 18.675 8.221 1.00 91.75 214 GLN A CA 1
ATOM 1671 C C . GLN A 1 214 ? -6.345 18.612 9.485 1.00 91.75 214 GLN A C 1
ATOM 1673 O O . GLN A 1 214 ? -6.227 19.473 10.359 1.00 91.75 214 GLN A O 1
ATOM 1678 N N . GLU A 1 215 ? -7.201 17.598 9.612 1.00 92.62 215 GLU A N 1
ATOM 1679 C CA . GLU A 1 215 ? -8.010 17.373 10.814 1.00 92.62 215 GLU A CA 1
ATOM 1680 C C . GLU A 1 215 ? -7.129 17.078 12.035 1.00 92.62 215 GLU A C 1
ATOM 1682 O O . GLU A 1 215 ? -7.320 17.685 13.090 1.00 92.62 215 GLU A O 1
ATOM 1687 N N . MET A 1 216 ? -6.102 16.238 11.881 1.00 92.75 216 MET A N 1
ATOM 1688 C CA . MET A 1 216 ? -5.120 15.963 12.931 1.00 92.75 216 MET A CA 1
ATOM 1689 C C . MET A 1 216 ? -4.344 17.222 13.319 1.00 92.75 216 MET A C 1
ATOM 1691 O O . MET A 1 216 ? -4.190 17.508 14.508 1.00 92.75 216 MET A O 1
ATOM 1695 N N . PHE A 1 217 ? -3.895 18.009 12.340 1.00 91.62 217 PHE A N 1
ATOM 1696 C CA . PHE A 1 217 ? -3.171 19.250 12.592 1.00 91.62 217 PHE A CA 1
ATOM 1697 C C . PHE A 1 217 ? -3.992 20.205 13.462 1.00 91.62 217 PHE A C 1
ATOM 1699 O O . PHE A 1 217 ? -3.471 20.732 14.439 1.00 91.62 217 PHE A O 1
ATOM 1706 N N . ASN A 1 218 ? -5.280 20.376 13.161 1.00 90.94 218 ASN A N 1
ATOM 1707 C CA . ASN A 1 218 ? -6.145 21.326 13.863 1.00 90.94 218 ASN A CA 1
ATOM 1708 C C . ASN A 1 218 ? -6.736 20.785 15.176 1.00 90.94 218 ASN A C 1
ATOM 1710 O O . ASN A 1 218 ? -6.964 21.563 16.099 1.00 90.94 218 ASN A O 1
ATOM 1714 N N . GLY A 1 219 ? -7.028 19.484 15.253 1.00 89.69 219 GLY A N 1
ATOM 1715 C CA . GLY A 1 219 ? -7.811 18.888 16.342 1.00 89.69 219 GLY A CA 1
ATOM 1716 C C . GLY A 1 219 ? -7.054 17.921 17.255 1.00 89.69 219 GLY A C 1
ATOM 1717 O O . GLY A 1 219 ? -7.566 17.574 18.321 1.00 89.69 219 GLY A O 1
ATOM 1718 N N . VAL A 1 220 ? -5.857 17.475 16.863 1.00 92.06 220 VAL A N 1
ATOM 1719 C CA . VAL A 1 220 ? -5.034 16.531 17.641 1.00 92.06 220 VAL A CA 1
ATOM 1720 C C . VAL A 1 220 ? -3.759 17.195 18.146 1.00 92.06 220 VAL A C 1
ATOM 1722 O O . VAL A 1 220 ? -3.400 17.026 19.314 1.00 92.06 220 VAL A O 1
ATOM 1725 N N . LEU A 1 221 ? -3.066 17.945 17.289 1.00 92.00 221 LEU A N 1
ATOM 1726 C CA . LEU A 1 221 ? -1.782 18.546 17.638 1.00 92.00 221 LEU A CA 1
ATOM 1727 C C . LEU A 1 221 ? -1.940 19.728 18.595 1.00 92.00 221 LEU A C 1
ATOM 1729 O O . LEU A 1 221 ? -2.853 20.542 18.476 1.00 92.00 221 LEU A O 1
ATOM 1733 N N . THR A 1 222 ? -0.997 19.854 19.525 1.00 92.19 222 THR A N 1
ATOM 1734 C CA . THR A 1 222 ? -0.877 21.054 20.362 1.00 92.19 222 THR A CA 1
ATOM 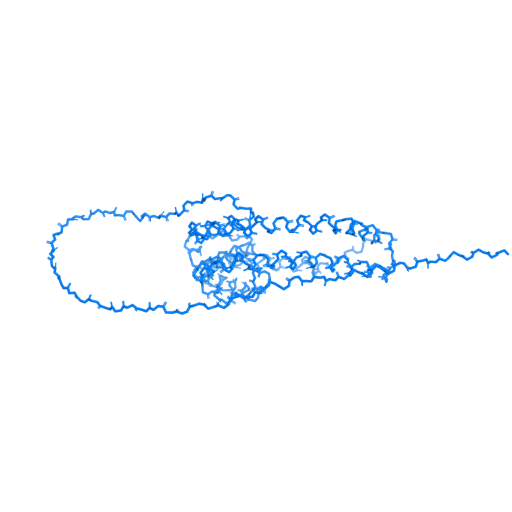1735 C C . THR A 1 222 ? -0.354 22.241 19.542 1.00 92.19 222 THR A C 1
ATOM 1737 O O . THR A 1 222 ? 0.342 22.031 18.545 1.00 92.19 222 THR A O 1
ATOM 1740 N N . PRO A 1 223 ? -0.578 23.497 19.978 1.00 92.50 223 PRO A N 1
ATOM 1741 C CA . PRO A 1 223 ? -0.049 24.674 19.282 1.00 92.50 223 PRO A CA 1
ATOM 1742 C C . PRO A 1 223 ? 1.472 24.650 19.086 1.00 92.50 223 PRO A C 1
ATOM 1744 O O . PRO A 1 223 ? 1.979 25.163 18.091 1.00 92.50 223 PRO A O 1
ATOM 1747 N N . GLN A 1 224 ? 2.213 24.041 20.017 1.00 90.06 224 GLN A N 1
ATOM 1748 C CA . GLN A 1 224 ? 3.659 23.891 19.878 1.00 90.06 224 GLN A CA 1
ATOM 1749 C C . GLN A 1 224 ? 4.012 22.884 18.774 1.00 90.06 224 GLN A C 1
ATOM 1751 O O . GLN A 1 224 ? 4.767 23.222 17.868 1.00 90.06 224 GLN A O 1
ATOM 1756 N N . GLN A 1 225 ? 3.391 21.700 18.779 1.00 91.19 225 GLN A N 1
ATOM 1757 C CA . GLN A 1 225 ? 3.589 20.690 17.730 1.00 91.19 225 GLN A CA 1
ATOM 1758 C C . GLN A 1 225 ? 3.189 21.218 16.342 1.00 91.19 225 GLN A C 1
ATOM 1760 O O . GLN A 1 225 ? 3.869 20.942 15.358 1.00 91.19 225 GLN A O 1
ATOM 1765 N N . GLN A 1 226 ? 2.123 22.019 16.253 1.00 91.12 226 GLN A N 1
ATOM 1766 C CA . GLN A 1 226 ? 1.713 22.686 15.013 1.00 91.12 226 GLN A CA 1
ATOM 1767 C C . GLN A 1 226 ? 2.814 23.600 14.456 1.00 91.12 226 GLN A C 1
ATOM 1769 O O . GLN A 1 226 ? 3.099 23.556 13.258 1.00 91.12 226 GLN A O 1
ATOM 1774 N N . ARG A 1 227 ? 3.456 24.405 15.315 1.00 88.94 227 ARG A N 1
ATOM 1775 C CA . ARG A 1 227 ? 4.583 25.267 14.920 1.00 88.94 227 ARG A CA 1
ATOM 1776 C C . ARG A 1 227 ? 5.778 24.450 14.450 1.00 88.94 227 ARG A C 1
ATOM 1778 O O . ARG A 1 227 ? 6.380 24.798 13.437 1.00 88.94 227 ARG A O 1
ATOM 1785 N N . ASP A 1 228 ? 6.095 23.364 15.149 1.00 87.06 228 ASP A N 1
ATOM 1786 C CA . ASP A 1 228 ? 7.221 22.495 14.801 1.00 87.06 228 ASP A CA 1
ATOM 1787 C C . ASP A 1 228 ? 7.007 21.838 13.427 1.00 87.06 228 ASP A C 1
ATOM 1789 O O . ASP A 1 228 ? 7.910 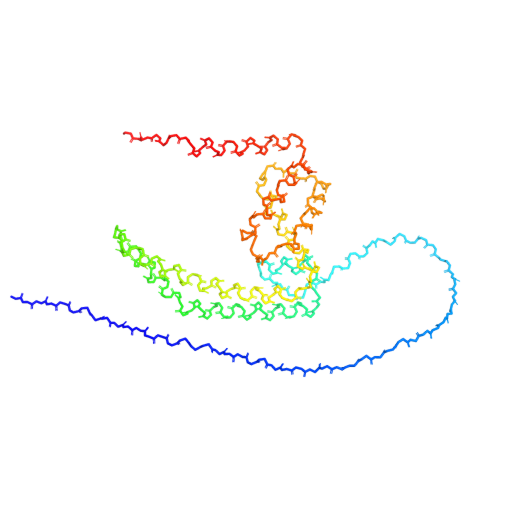21.833 12.588 1.00 87.06 228 ASP A O 1
ATOM 1793 N N . VAL A 1 229 ? 5.781 21.373 13.157 1.00 86.44 229 VAL A N 1
ATOM 1794 C CA . VAL A 1 229 ? 5.372 20.840 11.850 1.00 86.44 229 VAL A CA 1
ATOM 1795 C C . VAL A 1 229 ? 5.473 21.913 10.763 1.00 86.44 229 VAL A C 1
ATOM 1797 O O . VAL A 1 229 ? 6.116 21.679 9.742 1.00 86.44 229 VAL A O 1
ATOM 1800 N N . GLN A 1 230 ? 4.908 23.108 10.971 1.00 85.62 230 GLN A N 1
ATOM 1801 C CA . GLN A 1 230 ? 4.992 24.203 9.992 1.00 85.62 230 GLN A CA 1
ATOM 1802 C C . GLN A 1 230 ? 6.442 24.590 9.677 1.00 85.62 230 GLN A C 1
ATOM 1804 O O . GLN A 1 230 ? 6.797 24.757 8.512 1.00 85.62 230 GLN A O 1
ATOM 1809 N N . ALA A 1 231 ? 7.304 24.667 10.693 1.00 84.88 231 ALA A N 1
ATOM 1810 C CA . ALA A 1 231 ? 8.708 25.022 10.519 1.00 84.88 231 ALA A CA 1
ATOM 1811 C C . ALA A 1 231 ? 9.482 24.019 9.644 1.00 84.88 231 ALA A C 1
ATOM 1813 O O . ALA A 1 231 ? 10.425 24.414 8.956 1.00 84.88 231 ALA A O 1
ATOM 1814 N N . LEU A 1 232 ? 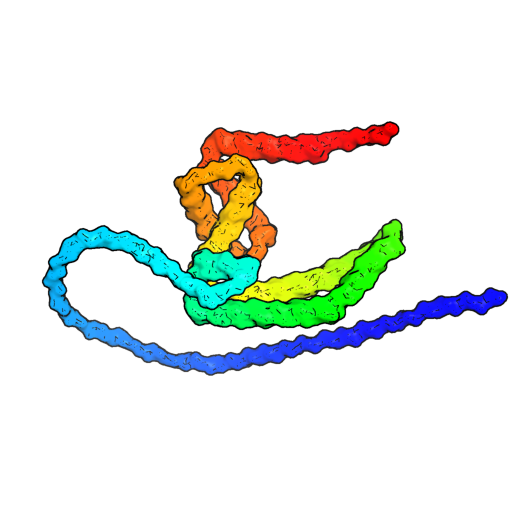9.109 22.735 9.647 1.00 79.00 232 LEU A N 1
ATOM 1815 C CA . LEU A 1 232 ? 9.708 21.725 8.767 1.00 79.00 232 LEU A CA 1
ATOM 1816 C C . LEU A 1 232 ? 9.309 21.935 7.312 1.00 79.00 232 LEU A C 1
ATOM 1818 O O . LEU A 1 232 ? 10.178 21.947 6.442 1.00 79.00 232 LEU A O 1
ATOM 1822 N N . TYR A 1 233 ? 8.018 22.145 7.059 1.00 74.75 233 TYR A N 1
ATOM 1823 C CA . TYR A 1 233 ? 7.519 22.362 5.704 1.00 74.75 233 TYR A CA 1
ATOM 1824 C C . TYR A 1 233 ? 8.086 23.646 5.083 1.00 74.75 233 TYR A C 1
ATOM 1826 O O . TYR A 1 233 ? 8.467 23.627 3.912 1.00 74.75 233 TYR A O 1
ATOM 1834 N N . SER A 1 234 ? 8.256 24.716 5.868 1.00 76.44 234 SER A N 1
ATOM 1835 C CA . SER A 1 234 ? 8.917 25.942 5.398 1.00 76.44 234 SER A CA 1
ATOM 1836 C C . SER A 1 234 ? 10.407 25.725 5.094 1.00 76.44 234 SER A C 1
ATOM 1838 O O . SER A 1 234 ? 10.891 26.142 4.045 1.00 76.44 234 SER A O 1
ATOM 1840 N N . LYS A 1 235 ? 11.142 24.997 5.950 1.00 67.62 235 LYS A N 1
ATOM 1841 C CA . LYS A 1 235 ? 12.570 24.690 5.720 1.00 67.62 235 LYS A CA 1
ATOM 1842 C C . LYS A 1 235 ? 12.806 23.799 4.498 1.00 67.62 235 LYS A C 1
ATOM 1844 O O . LYS A 1 235 ? 13.845 23.920 3.846 1.00 67.62 235 LYS A O 1
ATOM 1849 N N . ASP A 1 236 ? 11.884 22.888 4.201 1.00 61.88 236 ASP A N 1
ATOM 1850 C CA . ASP A 1 236 ? 11.968 22.029 3.018 1.00 61.88 236 ASP A CA 1
ATOM 1851 C C . ASP A 1 236 ? 11.649 22.788 1.717 1.00 61.88 236 ASP A C 1
ATOM 1853 O O . ASP A 1 236 ? 12.198 22.437 0.668 1.00 61.88 236 ASP A O 1
ATOM 1857 N N . GLN A 1 237 ? 10.837 23.852 1.769 1.00 59.69 237 GLN A N 1
ATOM 1858 C CA . GLN A 1 237 ? 10.653 24.782 0.646 1.00 59.69 237 GLN A CA 1
ATOM 1859 C C . GLN A 1 237 ? 11.916 25.614 0.387 1.00 59.69 237 GLN A C 1
ATOM 1861 O O . GLN A 1 237 ? 12.431 25.595 -0.731 1.00 59.69 237 GLN A O 1
ATOM 1866 N N . ASP A 1 238 ? 12.508 26.210 1.426 1.00 60.50 238 ASP A N 1
ATOM 1867 C CA . ASP A 1 238 ? 13.721 27.034 1.292 1.00 60.50 238 ASP A CA 1
ATOM 1868 C C . ASP A 1 238 ? 14.916 26.259 0.698 1.00 60.50 238 ASP A C 1
ATOM 1870 O O . ASP A 1 238 ? 15.757 26.815 -0.011 1.00 60.50 238 ASP A O 1
ATOM 1874 N N . LYS A 1 239 ? 14.997 24.943 0.939 1.00 59.00 239 LYS A N 1
ATOM 1875 C CA . LYS A 1 239 ? 16.024 24.069 0.342 1.00 59.00 239 LYS A CA 1
ATOM 1876 C C . LYS A 1 239 ? 15.766 23.717 -1.122 1.00 59.00 239 LYS A C 1
ATOM 1878 O O . LYS A 1 239 ? 16.730 23.458 -1.843 1.00 59.00 239 LYS A O 1
ATOM 1883 N N . LYS A 1 240 ? 14.506 23.668 -1.562 1.00 57.25 240 LYS A N 1
ATOM 1884 C CA . LYS A 1 240 ? 14.158 23.440 -2.975 1.00 57.25 240 LYS A CA 1
ATOM 1885 C C . LYS A 1 240 ? 14.380 24.696 -3.819 1.00 57.25 240 LYS A C 1
ATOM 1887 O O . LYS A 1 240 ? 14.788 24.561 -4.971 1.00 57.25 240 LYS A O 1
ATOM 1892 N N . ASP A 1 241 ? 14.208 25.872 -3.218 1.00 54.75 241 ASP A N 1
ATOM 1893 C CA . ASP A 1 241 ? 14.373 27.173 -3.877 1.00 54.75 241 ASP A CA 1
ATOM 1894 C C . ASP A 1 241 ? 15.788 27.763 -3.745 1.00 54.75 241 ASP A C 1
ATOM 1896 O O . ASP A 1 241 ? 16.107 28.784 -4.360 1.00 54.75 241 ASP A O 1
ATOM 1900 N N . ALA A 1 242 ? 16.683 27.101 -3.004 1.00 52.66 242 ALA A N 1
ATOM 1901 C CA . ALA A 1 242 ? 18.083 27.494 -2.929 1.00 52.66 242 ALA A CA 1
ATOM 1902 C C . ALA A 1 242 ? 18.725 27.480 -4.337 1.00 52.66 242 ALA A C 1
ATOM 1904 O O . ALA A 1 242 ? 18.783 26.426 -4.987 1.00 52.66 242 ALA A O 1
ATOM 1905 N N . PRO A 1 243 ? 19.256 28.618 -4.833 1.00 51.97 243 PRO A N 1
ATOM 1906 C CA . PRO A 1 243 ? 19.837 28.687 -6.164 1.00 51.97 243 PRO A CA 1
ATOM 1907 C C . PRO A 1 243 ? 21.005 27.707 -6.257 1.00 51.97 243 PRO A C 1
ATOM 1909 O O . PRO A 1 243 ? 21.978 27.803 -5.503 1.00 51.97 243 PRO A O 1
ATOM 1912 N N . LYS A 1 244 ? 20.920 26.760 -7.202 1.00 53.94 244 LYS A N 1
ATOM 1913 C CA . LYS A 1 244 ? 22.028 25.862 -7.551 1.00 53.94 244 LYS A CA 1
ATOM 1914 C C . LYS A 1 244 ? 23.244 26.723 -7.882 1.00 53.94 244 LYS A C 1
ATOM 1916 O O . LYS A 1 244 ? 23.331 27.276 -8.979 1.00 53.94 244 LYS A O 1
ATOM 1921 N N . LYS A 1 245 ? 24.179 26.853 -6.933 1.00 51.28 245 LYS A N 1
ATOM 1922 C CA . LYS A 1 245 ? 25.471 27.503 -7.164 1.00 51.28 245 LYS A CA 1
ATOM 1923 C C . LYS A 1 245 ? 26.125 26.794 -8.346 1.00 51.28 245 LYS A C 1
ATOM 1925 O O . LYS A 1 245 ? 26.565 25.652 -8.222 1.00 51.28 245 LYS A O 1
ATOM 1930 N N . LYS A 1 246 ? 26.157 27.463 -9.501 1.00 46.75 246 LYS A N 1
ATOM 1931 C CA . LYS A 1 246 ? 26.966 27.046 -10.644 1.00 46.75 246 LYS A CA 1
ATOM 1932 C C . LYS A 1 246 ? 28.415 27.042 -10.161 1.00 46.75 246 LYS A C 1
ATOM 1934 O O . LYS A 1 246 ? 28.966 28.108 -9.896 1.00 46.75 246 LYS A O 1
ATOM 1939 N N . LYS A 1 247 ? 29.001 25.855 -9.983 1.00 48.84 247 LYS A N 1
ATOM 1940 C CA . LYS A 1 247 ? 30.453 25.721 -9.852 1.00 48.84 247 LYS A CA 1
ATOM 1941 C C . LYS A 1 247 ? 31.050 26.220 -11.171 1.00 48.84 247 LYS A C 1
ATOM 1943 O O . LYS A 1 247 ? 30.740 25.653 -12.217 1.00 48.84 247 LYS A O 1
ATOM 1948 N N . LYS A 1 248 ? 31.769 27.340 -11.105 1.00 50.69 248 LYS A N 1
ATOM 1949 C CA . LYS A 1 248 ? 32.742 27.739 -12.124 1.00 50.69 248 LYS A CA 1
ATOM 1950 C C . LYS A 1 248 ? 34.015 26.937 -11.909 1.00 50.69 248 LYS A C 1
ATOM 1952 O O . LYS A 1 248 ? 34.301 26.650 -10.724 1.00 50.69 248 LYS A O 1
#

Sequence (248 aa):
MNLGTMLSSAALTVAIACPVLSAKEQKKDDAPKAGQDAGKKDTGKKDAESKPATDTIPLRYQFPGEWGEVARVVQLDAKQQDNLNTIVEQKTKVVEQWDKVNQPRLAQLEEALVRAGENKKQREQVHQHLEMLKKQRATLEASWDARGVALLTNQQKTAWFSQKLLDEAVAQLKVVILTDEQKTKAKDMAEKVAPRVRALKVEDNQPLLNLLMQEMFNGVLTPQQQRDVQALYSKDQDKKDAPKKKKK

Foldseek 3Di:
DDDDDDDDDDDDDDDDDDDDDDDDDDDDDDDDDDDDDDDDDDDDDDDDPPPPPPVQQDQPDCDPDCVNVLCRQLVDDPVLNVQLVVLRVVLVVVLVVLCVVCVVVLVVLVVQCVVCPPVPVSNVVSVVVNVVSVVVSVVSNQVSVVVSLVSDDLLSQLRSQLVVLLVVLVVLLVPDDFDPVLSVVLSVLSSVLRSVDDGPDVVVVVVSSVVSNVCSLVPRDDPVSNVVSVVVVVVVVCVVPPPPPPDD

Secondary structure (DSSP, 8-state):
--------------------PPPPP-------------------------------PPPSS---THHHHHHHHTT--HHHHHHHHHHHHHHHHHHHHHHHHHHHHHHHHHHHHHHTTT-HHHHHHHHHHHHHHHHHHHHHHHHHHHHHHHTS-HHHHHHHHHHHHHHHHHHHHTT----HHHHHHHHHHHHHHGGG--SSSSGGGHHHHHHHHHHHHHHTS-HHHHHHHHHHHHHHHHHHSS------

pLDDT: mean 77.18, std 22.94, range [30.45, 97.06]

Radius of gyration: 27.83 Å; chains: 1; bounding box: 75×50×96 Å

=== Feature glossary ===
Legend for the data blocks above and below:

— What the protein is —

The amino-acid sequence is the protein's primary structure: the linear order of residues from the N-terminus to the C-terminus, written in one-letter code. Everything else here — the 3D coordinates, the secondary structure, the domain annotations — is ultimately a consequence of this string.

Functional annotations link the protein to curated databases. InterPro entries identify conserved domains and families by matching the sequence against member-database signatures (Pfam, PROSITE, CDD, …). Gene Ontology (GO) terms describe molecular function, biological process, and cellular component in a controlled vocabulary. CATH places the structure in a hierarchical fold classification (Class/Architecture/Topology/Homologous-superfamily). The organism is the source species.

— Where its atoms are —

Atomic coordinates in PDBx/mmCIF format — the same representation the Protein Data Bank distributes. Each line of the _atom_site loop places one backbone atom in Cartesian space (units: ångströms, origin: arbitrary).

The six renders are orthographic views along the three Cartesian axes in both directions. Representation (cartoon, sticks, or surface) and color scheme (sequence-rainbow or by-chain) vary across proteins so the training set covers all the common visualization conventions.

— Local backbone conformation —

Eight-state secondary structure (DSSP): H is the canonical α-helix, G the tighter 3₁₀-helix, I the wider π-helix; E/B are β-structure, T and S are turns and bends, and '-' is everything else. DSSP derives these from the pattern of main-chain N–H···O=C hydrogen bonds, not from the sequence.

Three-state secondary structure (P-SEA) collapses the eight DSSP classes into helix (a), strand (b), and coil (c). P-SEA assigns these from Cα geometry alone — distances and angles — without requiring backbone oxygens, so it works on any Cα trace.

φ (phi) and ψ (psi) are the two rotatable backbone dihedrals per residue: φ is the C(i-1)–N–Cα–C torsion, ψ is the N–Cα–C–N(i+1) torsion, both in degrees on (−180°, 180°]. α-helical residues cluster near (−60°, −45°); β-strand residues near (−120°, +130°). A Ramachandran plot is simply a scatter of (φ, ψ) for every residue.
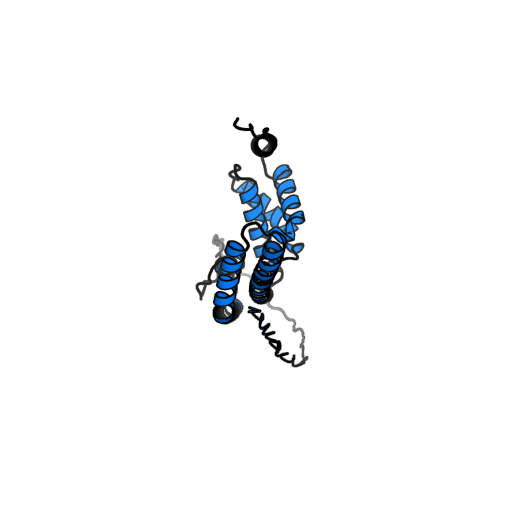
— Global shape and packing —

The geometric summary reports three shape descriptors. Rg (radius of gyration) measures how spread out the Cα atoms are about their centre of mass; compact globular proteins have small Rg, elongated or unfolded ones large. Cα contacts (<8 Å, |i−j|>4) count long-range residue pairs in spatial proximity — high for tightly packed folds, near zero for rods or random coil. The bounding-box extents give the protein's footprint along x, y, z in Å.

SASA measures how much of the protein is reachable by solvent. It is computed by rolling a water-sized probe over the atomic surface and summing the exposed area (Å²). Per-residue SASA distinguishes core (buried, low SASA) from surface (exposed, high SASA) residues; total SASA is a whole-molecule size measure.

Plot images: a contact map (which residues are close in 3D, as an N×N binary image), a Ramachandran scatter (backbone torsion angles, revealing secondary-structure composition at a glance), and — for AlphaFold structures — a PAE heatmap (pairwise prediction confidence).

— Structural neighborhood —

A 3Di character summarizes, for each residue, the relative orientation of the Cα frame of its nearest spatial neighbor. Because it encodes fold topology rather than chemistry, 3Di alignments detect remote structural similarity that sequence alignment misses.

The Foldseek neighbor list gives the closest experimentally determined structures in the PDB, ranked by structural alignment. TM-score near 1 means near-identical fold; near 0.3 means only rough topology match. This is how one finds what a novel AlphaFold prediction most resembles in the solved-structure universe.

— Confidence and disorder —

For AlphaFold models, the B-factor field carries pLDDT — the model's own estimate of local accuracy on a 0–100 sc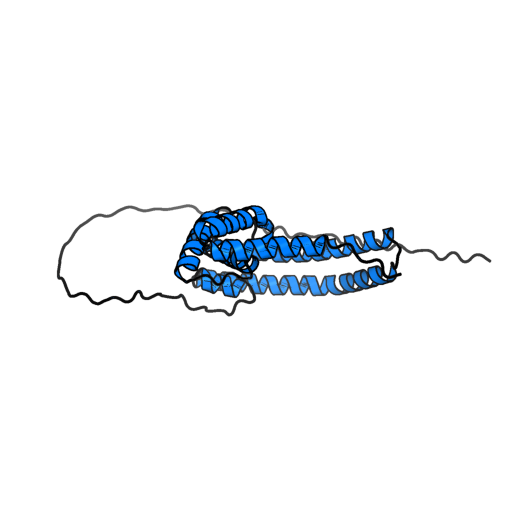ale. Regions with pLDDT<50 should be treated as essentially unmodeled; they often correspond to intrinsically disordered segments.

Crystallographic B-factors measure how much each atom's electron density is smeared out, in Å². They rise in mobile loops and surface residues and fall in the buried interior. In AlphaFold models this column is repurposed to hold pLDDT instead.

Predicted Aligned Error (PAE) is an AlphaFold confidence matrix: entry (i, j) is the expected error in the position of residue j, in ångströms, when the prediction is superimposed on the true structure at residue i. Low PAE within a block of residues means that block is internally rigid and well-predicted; high PAE between two blocks means their relative placement is uncertain even if each block individually is confident.